Protein AF-A0A0G0KUP3-F1 (afdb_monomer)

Solvent-accessible surface area (backbone atoms only — not comparable to full-atom values): 18379 Å² total; per-residue (Å²): 107,78,68,56,55,50,53,49,51,50,53,52,50,47,59,62,52,53,75,74,42,95,58,53,49,74,50,80,46,76,56,99,85,42,43,28,46,37,38,43,31,63,40,62,42,101,84,73,47,81,69,48,74,47,77,47,80,44,77,36,56,70,56,53,54,49,50,52,52,50,52,53,50,51,51,52,52,51,52,50,50,51,50,52,51,50,51,52,52,53,50,50,55,52,51,52,53,50,52,56,51,48,52,55,48,52,53,50,51,49,54,48,52,53,45,55,53,50,51,52,53,67,51,46,52,37,52,52,50,36,52,52,36,49,52,56,40,59,67,49,71,80,52,75,95,47,71,69,57,55,54,50,44,54,49,34,53,51,51,32,53,54,28,50,53,54,51,50,52,52,53,50,52,55,52,50,51,54,26,51,76,68,72,60,60,87,78,67,67,37,85,32,66,56,63,66,56,53,50,52,50,51,57,64,48,41,59,61,25,53,76,57,65,32,49,71,44,82,57,66,58,96,69,77,38,23,40,32,31,67,66,63,49,48,53,35,50,52,48,52,53,51,46,37,54,68,54,27,79,57,55,44,35,37,38,34,54,51,75,56,93,67,33,38,36,42,35,43,35,24,42,16,56,38,38,47,75,76,54,58,76,43,50,60,34,76,60,39,65,78,88,42,86,87,43,66,82,57,87,78,75,29,38,63,58,24,53,34,30,54,54,30,40,75,55,72,29,38,58,51,76,51,54,40,59,73,55,12,35,37,39,37,42,35,39,35,49,48,129

Secondary structure (DSSP, 8-state):
-HHHHHHHHHHHHHHHHTTTSTT-EEEEEEETTEEEEEEEEEEE-TTSSEEEEEEEEEE-HHHHHHHHHHHHHHHHHHHHHHHHHHHHHHHHHHHHHHHHHHHHHHHHHHHHHHHHHHHHHHHHHHHHHHHHHHHHHHHHHTS---HHHHHHHHHHHHHHHHHHHHHHHHHHHHHHHHHHHTT------EEE-HHHHHHHHHHHHHHHHHHTT-EEEEEPPP---EEE-HHHHHHHHHHHHHHHHHH-SSSEEEEEEEEETTEEEEEEEE-SS---HHHHHHTTSTT-----TTTTTS---S-HHHHHHHHHHHTT-EEEEEEETTTEEEEEEEEEBP-

Structure (mmCIF, N/CA/C/O backbone):
data_AF-A0A0G0KUP3-F1
#
_entry.id   AF-A0A0G0KUP3-F1
#
loop_
_atom_site.group_PDB
_atom_site.id
_atom_site.type_symbol
_atom_site.label_atom_id
_atom_site.label_alt_id
_atom_site.label_comp_id
_atom_site.label_asym_id
_atom_site.label_entity_id
_atom_site.label_seq_id
_atom_site.pdbx_PDB_ins_code
_atom_site.Cartn_x
_atom_site.Cartn_y
_atom_site.Cartn_z
_atom_site.occupancy
_atom_site.B_iso_or_equiv
_atom_site.auth_seq_id
_atom_site.auth_comp_id
_atom_site.auth_asym_id
_atom_site.auth_atom_id
_atom_site.pdbx_PDB_model_num
ATOM 1 N N . ASP A 1 1 ? 36.454 -24.441 -82.937 1.00 44.72 1 ASP A N 1
ATOM 2 C CA . ASP A 1 1 ? 35.257 -24.387 -83.801 1.00 44.72 1 ASP A CA 1
ATOM 3 C C . ASP A 1 1 ? 34.248 -23.309 -83.421 1.00 44.72 1 ASP A C 1
ATOM 5 O O . ASP A 1 1 ? 34.228 -22.305 -84.111 1.00 44.72 1 ASP A O 1
ATOM 9 N N . ILE A 1 2 ? 33.471 -23.395 -82.331 1.00 40.31 2 ILE A N 1
ATOM 10 C CA . ILE A 1 2 ? 32.369 -22.425 -82.072 1.00 40.31 2 ILE A CA 1
ATOM 11 C C . ILE A 1 2 ? 32.849 -20.970 -81.836 1.00 40.31 2 ILE A C 1
ATOM 13 O O . ILE A 1 2 ? 32.165 -20.017 -82.215 1.00 40.31 2 ILE A O 1
ATOM 17 N N . GLU A 1 3 ? 34.021 -20.771 -81.228 1.00 42.34 3 GLU A N 1
ATOM 18 C CA . GLU A 1 3 ? 34.607 -19.434 -81.007 1.00 42.34 3 GLU A CA 1
ATOM 19 C C . GLU A 1 3 ? 35.188 -18.801 -82.276 1.00 42.34 3 GLU A C 1
ATOM 21 O O . GLU A 1 3 ? 35.128 -17.583 -82.446 1.00 42.34 3 GLU A O 1
ATOM 26 N N . GLU A 1 4 ? 35.707 -19.625 -83.182 1.00 41.62 4 GLU A N 1
ATOM 27 C CA . GLU A 1 4 ? 36.344 -19.191 -84.426 1.00 41.62 4 GLU A CA 1
ATOM 28 C C . GLU A 1 4 ? 35.279 -18.731 -85.425 1.00 41.62 4 GLU A C 1
ATOM 30 O O . GLU A 1 4 ? 35.351 -17.623 -85.956 1.00 41.62 4 GLU A O 1
ATOM 35 N N . THR A 1 5 ? 34.181 -19.489 -85.517 1.00 42.53 5 THR A N 1
ATOM 36 C CA . THR A 1 5 ? 33.005 -19.114 -86.309 1.00 42.53 5 THR A CA 1
ATOM 37 C C . THR A 1 5 ? 32.317 -17.861 -85.757 1.00 42.53 5 THR A C 1
ATOM 39 O O . THR A 1 5 ? 31.818 -17.046 -86.527 1.00 42.53 5 THR A O 1
ATOM 42 N N . LYS A 1 6 ? 32.310 -17.637 -84.430 1.00 47.94 6 LYS A N 1
ATOM 43 C CA . LYS A 1 6 ? 31.785 -16.389 -83.834 1.00 47.94 6 LYS A CA 1
ATOM 44 C C . LYS A 1 6 ? 32.675 -15.179 -84.125 1.00 47.94 6 LYS A C 1
ATOM 46 O O . LYS A 1 6 ? 32.138 -14.102 -84.377 1.00 47.94 6 LYS A O 1
ATOM 51 N N . LYS A 1 7 ? 34.004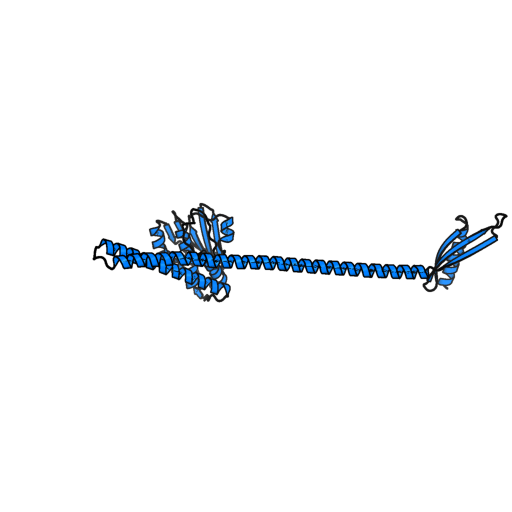 -15.336 -84.104 1.00 48.41 7 LYS A N 1
ATOM 52 C CA . LYS A 1 7 ? 34.952 -14.269 -84.470 1.00 48.41 7 LYS A CA 1
ATOM 53 C C . LYS A 1 7 ? 34.819 -13.897 -85.952 1.00 48.41 7 LYS A C 1
ATOM 55 O O . LYS A 1 7 ? 34.774 -12.706 -86.260 1.00 48.41 7 LYS A O 1
ATOM 60 N N . GLU A 1 8 ? 34.651 -14.877 -86.840 1.00 49.69 8 GLU A N 1
ATOM 61 C CA . GLU A 1 8 ? 34.377 -14.634 -88.263 1.00 49.69 8 GLU A CA 1
ATOM 62 C C . GLU A 1 8 ? 33.019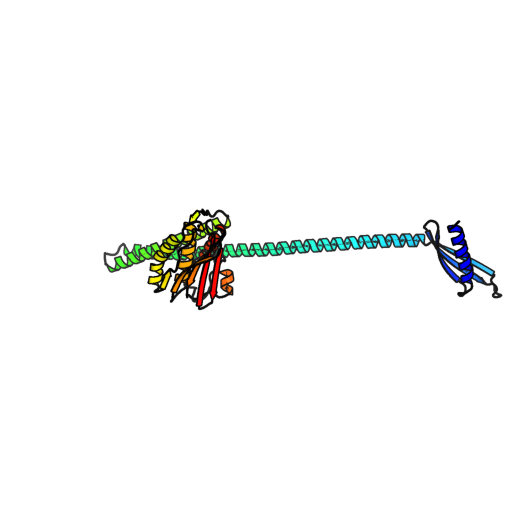 -13.967 -88.495 1.00 49.69 8 GLU A C 1
ATOM 64 O O . GLU A 1 8 ? 32.955 -12.971 -89.210 1.00 49.69 8 GLU A O 1
ATOM 69 N N . LEU A 1 9 ? 31.949 -14.417 -87.829 1.00 49.53 9 LEU A N 1
ATOM 70 C CA . LEU A 1 9 ? 30.611 -13.839 -88.006 1.00 49.53 9 LEU A CA 1
ATOM 71 C C . LEU A 1 9 ? 30.512 -12.401 -87.470 1.00 49.53 9 LEU A C 1
ATOM 73 O O . LEU A 1 9 ? 29.787 -11.573 -88.023 1.00 49.53 9 LEU A O 1
ATOM 77 N N . VAL A 1 10 ? 31.238 -12.083 -86.393 1.00 52.00 10 VAL A N 1
ATOM 78 C CA . VAL A 1 10 ? 31.350 -10.711 -85.876 1.00 52.00 10 VAL A CA 1
ATOM 79 C C . VAL A 1 10 ? 32.178 -9.853 -86.828 1.00 52.00 10 VAL A C 1
ATOM 81 O O . VAL A 1 10 ? 31.772 -8.730 -87.101 1.00 52.00 10 VAL A O 1
ATOM 84 N N . ALA A 1 11 ? 33.272 -10.368 -87.398 1.00 51.50 11 ALA A N 1
ATOM 85 C CA . ALA A 1 11 ? 34.074 -9.651 -88.392 1.00 51.50 11 ALA A CA 1
ATOM 86 C C . ALA A 1 11 ? 33.323 -9.428 -89.722 1.00 51.50 11 ALA A C 1
ATOM 88 O O . ALA A 1 11 ? 33.465 -8.379 -90.355 1.00 51.50 11 ALA A O 1
ATOM 89 N N . GLU A 1 12 ? 32.491 -10.382 -90.134 1.00 51.62 12 GLU A N 1
ATOM 90 C CA . GLU A 1 12 ? 31.695 -10.320 -91.359 1.00 51.62 12 GLU A CA 1
ATOM 91 C C . GLU A 1 12 ? 30.476 -9.394 -91.202 1.00 51.62 12 GLU A C 1
ATOM 93 O O . GLU A 1 12 ? 30.218 -8.553 -92.068 1.00 51.62 12 GLU A O 1
ATOM 98 N N . ASN A 1 13 ? 29.785 -9.442 -90.056 1.00 48.19 13 ASN A N 1
ATOM 99 C CA . ASN A 1 13 ? 28.721 -8.485 -89.735 1.00 48.19 13 ASN A CA 1
ATOM 100 C C . ASN A 1 13 ? 29.264 -7.077 -89.467 1.00 48.19 13 ASN A C 1
ATOM 102 O O . ASN A 1 13 ? 28.634 -6.099 -89.866 1.00 48.19 13 ASN A O 1
ATOM 106 N N . ALA A 1 14 ? 30.457 -6.959 -88.882 1.00 48.22 14 ALA A N 1
ATOM 107 C CA . ALA A 1 14 ? 31.177 -5.698 -88.749 1.00 48.22 14 ALA A CA 1
ATOM 108 C C . ALA A 1 14 ? 31.528 -5.107 -90.124 1.00 48.22 14 ALA A C 1
ATOM 110 O O . ALA A 1 14 ? 31.277 -3.929 -90.351 1.00 48.22 14 ALA A O 1
ATOM 111 N N . LYS A 1 15 ? 31.999 -5.921 -91.084 1.00 48.59 15 LYS A N 1
ATOM 112 C CA . LYS A 1 15 ? 32.189 -5.500 -92.487 1.00 48.59 15 LYS A CA 1
ATOM 113 C C . LYS A 1 15 ? 30.891 -5.034 -93.150 1.00 48.59 15 LYS A C 1
ATOM 115 O O . LYS A 1 15 ? 30.921 -4.062 -93.898 1.00 48.59 15 LYS A O 1
ATOM 120 N N . LYS A 1 16 ? 29.763 -5.702 -92.885 1.00 47.16 16 LYS A N 1
ATOM 121 C CA . LYS A 1 16 ? 28.445 -5.334 -93.435 1.00 47.16 16 LYS A CA 1
ATOM 122 C C . LYS A 1 16 ? 27.875 -4.044 -92.831 1.00 47.16 16 LYS A C 1
ATOM 124 O O . LYS A 1 16 ? 27.291 -3.258 -93.568 1.00 47.16 16 LYS A O 1
ATOM 129 N N . PHE A 1 17 ? 28.064 -3.803 -91.532 1.00 46.06 17 PHE A N 1
ATOM 130 C CA . PHE A 1 17 ? 27.578 -2.592 -90.851 1.00 46.06 17 PHE A CA 1
ATOM 131 C C . PHE A 1 17 ? 28.504 -1.376 -91.003 1.00 46.06 17 PHE A C 1
ATOM 133 O O . PHE A 1 17 ? 28.020 -0.245 -91.001 1.00 46.06 17 PHE A O 1
ATOM 140 N N . ALA A 1 18 ? 29.806 -1.583 -91.233 1.00 46.12 18 ALA A N 1
ATOM 141 C CA . ALA A 1 18 ? 30.766 -0.522 -91.567 1.00 46.12 18 ALA A CA 1
ATOM 142 C C . ALA A 1 18 ? 30.386 0.289 -92.817 1.00 46.12 18 ALA A C 1
ATOM 144 O O . ALA A 1 18 ? 30.898 1.384 -93.028 1.00 46.12 18 ALA A O 1
ATOM 145 N N . LEU A 1 19 ? 29.529 -0.280 -93.667 1.00 50.16 19 LEU A N 1
ATOM 146 C CA . LEU A 1 19 ? 29.122 0.274 -94.954 1.00 50.16 19 LEU A CA 1
ATOM 147 C C . LEU A 1 19 ? 27.818 1.089 -94.890 1.00 50.16 19 LEU A C 1
ATOM 149 O O . LEU A 1 19 ? 27.364 1.539 -95.939 1.00 50.16 19 LEU A O 1
ATOM 153 N N . SER A 1 20 ? 27.208 1.290 -93.709 1.00 55.31 20 SER A N 1
ATOM 154 C CA . SER A 1 20 ? 25.933 2.028 -93.601 1.00 55.31 20 SER A CA 1
ATOM 155 C C . SER A 1 20 ? 25.864 3.133 -92.536 1.00 55.31 20 SER A C 1
ATOM 157 O O . SER A 1 20 ? 24.812 3.761 -92.420 1.00 55.31 20 SER A O 1
ATOM 159 N N . VAL A 1 21 ? 26.924 3.393 -91.763 1.00 53.16 21 VAL A N 1
ATOM 160 C CA . VAL A 1 21 ? 26.982 4.549 -90.847 1.00 53.16 21 VAL A CA 1
ATOM 161 C C . VAL A 1 21 ? 28.271 5.307 -91.135 1.00 53.16 21 VAL A C 1
ATOM 163 O O . VAL A 1 21 ? 29.341 4.709 -91.072 1.00 53.16 21 VAL A O 1
ATOM 166 N N . ASP A 1 22 ? 28.150 6.580 -91.515 1.00 57.12 22 ASP A N 1
ATOM 167 C CA . ASP A 1 22 ? 29.213 7.413 -92.090 1.00 57.12 22 ASP A CA 1
ATOM 168 C C . ASP A 1 22 ? 30.580 7.271 -91.378 1.00 57.12 22 ASP A C 1
ATOM 170 O O . ASP A 1 22 ? 30.865 7.869 -90.342 1.00 57.12 22 ASP A O 1
ATOM 174 N N . ASP A 1 23 ? 31.433 6.450 -91.997 1.00 67.56 23 ASP A N 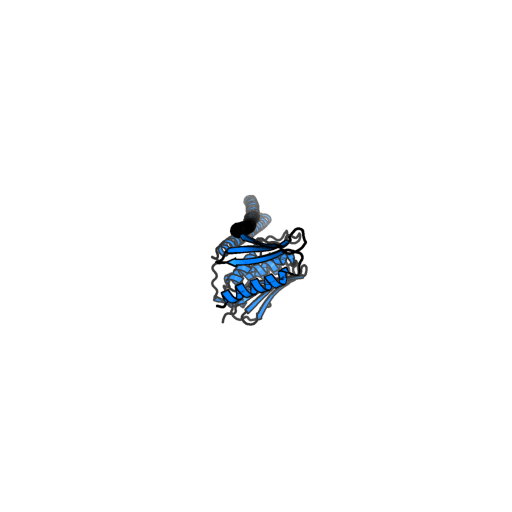1
ATOM 175 C CA . ASP A 1 23 ? 32.889 6.331 -91.879 1.00 67.56 23 ASP A CA 1
ATOM 176 C C . ASP A 1 23 ? 33.543 5.958 -90.528 1.00 67.56 23 ASP A C 1
ATOM 178 O O . ASP A 1 23 ? 34.769 6.037 -90.429 1.00 67.56 23 ASP A O 1
ATOM 182 N N . ALA A 1 24 ? 32.828 5.452 -89.517 1.00 71.12 24 ALA A N 1
ATOM 183 C CA . ALA A 1 24 ? 33.441 4.681 -88.417 1.00 71.12 24 ALA A CA 1
ATOM 184 C C . ALA A 1 24 ? 32.415 3.874 -87.607 1.00 71.12 24 ALA A C 1
ATOM 186 O O . ALA A 1 24 ? 31.293 4.323 -87.390 1.00 71.12 24 ALA A O 1
ATOM 187 N N . PHE A 1 25 ? 32.827 2.728 -87.058 1.00 77.12 25 PHE A N 1
ATOM 188 C CA . PHE A 1 25 ? 32.069 2.047 -86.004 1.00 77.12 25 PHE A CA 1
ATOM 189 C C . PHE A 1 25 ? 33.001 1.531 -84.906 1.00 77.12 25 PHE A C 1
ATOM 191 O O . PHE A 1 25 ? 34.173 1.228 -85.140 1.00 77.12 25 PHE A O 1
ATOM 198 N N . ALA A 1 26 ? 32.471 1.450 -83.688 1.00 81.31 26 ALA A N 1
ATOM 199 C CA . ALA A 1 26 ? 33.189 0.961 -82.524 1.00 81.31 26 ALA A CA 1
ATOM 200 C C . ALA A 1 26 ? 32.418 -0.193 -81.884 1.00 81.31 26 ALA A C 1
ATOM 202 O O . ALA A 1 26 ? 31.194 -0.131 -81.763 1.00 81.31 26 ALA A O 1
ATOM 203 N N . TYR A 1 27 ? 33.125 -1.237 -81.458 1.00 80.44 27 TYR A N 1
ATOM 204 C CA . TYR A 1 27 ? 32.537 -2.354 -80.726 1.00 80.44 27 TYR A CA 1
ATOM 205 C C . TYR A 1 27 ? 33.467 -2.835 -79.616 1.00 80.44 27 TYR A C 1
ATOM 207 O O . TYR A 1 27 ? 34.695 -2.741 -79.702 1.00 80.44 27 TYR A O 1
ATOM 215 N N . LEU A 1 28 ? 32.861 -3.372 -78.565 1.00 83.25 28 LEU A N 1
ATOM 216 C CA . LEU A 1 28 ? 33.581 -3.941 -77.440 1.00 83.25 28 LEU A CA 1
A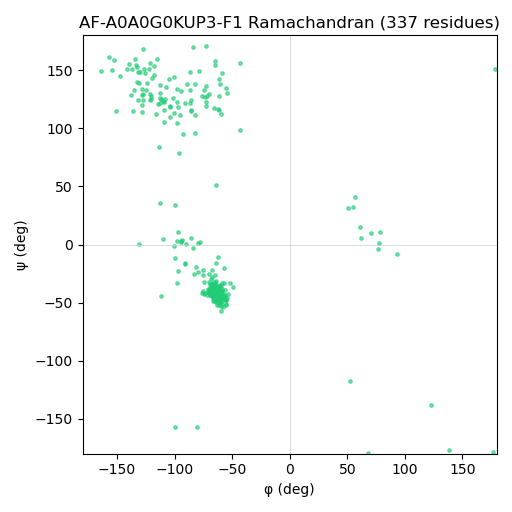TOM 217 C C . LEU A 1 28 ? 33.905 -5.410 -77.729 1.00 83.25 28 LEU A C 1
ATOM 219 O O . LEU A 1 28 ? 33.025 -6.171 -78.130 1.00 83.25 28 LEU A O 1
ATOM 223 N N . SER A 1 29 ? 35.147 -5.825 -77.495 1.00 82.88 29 SER A N 1
ATOM 224 C CA . SER A 1 29 ? 35.528 -7.241 -77.501 1.00 82.88 29 SER A CA 1
ATOM 225 C C . SER A 1 29 ? 36.135 -7.642 -76.167 1.00 82.88 29 SER A C 1
ATOM 227 O O . SER A 1 29 ? 36.789 -6.828 -75.517 1.00 82.88 29 SER A O 1
ATOM 229 N N . ASN A 1 30 ? 35.984 -8.910 -75.807 1.00 82.75 30 ASN A N 1
ATOM 230 C CA . ASN A 1 30 ? 36.708 -9.534 -74.708 1.00 82.75 30 ASN A CA 1
ATOM 231 C C . ASN A 1 30 ? 37.666 -10.577 -75.292 1.00 82.75 30 ASN A C 1
ATOM 233 O O . ASN A 1 30 ? 37.249 -11.377 -76.130 1.00 82.75 30 ASN A O 1
ATOM 237 N N . ASP A 1 31 ? 38.928 -10.526 -74.888 1.00 79.19 31 ASP A N 1
ATOM 238 C CA . ASP A 1 31 ? 39.987 -11.428 -75.338 1.00 79.19 31 ASP A CA 1
ATOM 239 C C . ASP A 1 31 ? 40.799 -11.838 -74.104 1.00 79.19 31 ASP A C 1
ATOM 241 O O . ASP A 1 31 ? 41.365 -10.978 -73.428 1.00 79.19 31 ASP A O 1
ATOM 245 N N . GLU A 1 32 ? 40.762 -13.127 -73.754 1.00 78.31 32 GLU A N 1
ATOM 246 C CA . GLU A 1 32 ? 41.417 -13.697 -72.558 1.00 78.31 32 GLU A CA 1
ATOM 247 C C . GLU A 1 32 ? 41.103 -12.960 -71.234 1.00 78.31 32 GLU A C 1
ATOM 249 O O . GLU A 1 32 ? 41.921 -12.909 -70.319 1.00 78.31 32 GLU A O 1
ATOM 254 N N . GLY A 1 33 ? 39.902 -12.381 -71.114 1.00 74.94 33 GLY A N 1
ATOM 255 C CA . GLY A 1 33 ? 39.452 -11.653 -69.921 1.00 74.94 33 GLY A CA 1
ATOM 256 C C . GLY A 1 33 ? 39.705 -10.143 -69.959 1.00 74.94 33 GLY A C 1
ATOM 257 O O . GLY A 1 33 ? 39.168 -9.427 -69.116 1.00 74.94 33 GLY A O 1
ATOM 258 N N . ASN A 1 34 ? 40.444 -9.638 -70.951 1.00 80.06 34 ASN A N 1
ATOM 259 C CA . ASN A 1 34 ? 40.687 -8.210 -71.135 1.00 80.06 34 ASN A CA 1
ATOM 260 C C . ASN A 1 34 ? 39.684 -7.596 -72.114 1.00 80.06 34 ASN A C 1
ATOM 262 O O . ASN A 1 34 ? 39.456 -8.103 -73.218 1.00 80.06 34 ASN A O 1
ATOM 266 N N . ARG A 1 35 ? 39.099 -6.460 -71.726 1.00 84.75 35 ARG A N 1
ATOM 267 C CA . ARG A 1 35 ? 38.156 -5.724 -72.571 1.00 84.75 35 ARG A CA 1
ATOM 268 C C . ARG A 1 35 ? 38.892 -4.724 -73.451 1.00 84.75 35 ARG A C 1
ATOM 270 O O . ARG A 1 35 ? 39.787 -4.012 -72.999 1.00 84.75 35 ARG A O 1
ATOM 277 N N . TYR A 1 36 ? 38.469 -4.638 -74.706 1.00 86.00 36 TYR A N 1
ATOM 278 C CA . TYR A 1 36 ? 39.022 -3.705 -75.679 1.00 86.00 36 TYR A CA 1
ATOM 279 C C . TYR A 1 36 ? 37.913 -2.971 -76.421 1.00 86.00 36 TYR A C 1
ATOM 281 O O . TYR A 1 36 ? 36.927 -3.585 -76.835 1.00 86.00 36 TYR A O 1
ATOM 289 N N . TRP A 1 37 ? 38.114 -1.676 -76.651 1.00 86.62 37 TRP A N 1
ATOM 290 C CA . TRP A 1 37 ? 37.381 -0.930 -77.666 1.00 86.62 37 TRP A CA 1
ATOM 291 C C . TRP A 1 37 ? 38.082 -1.094 -79.005 1.00 86.62 37 TRP A C 1
ATOM 293 O O . TRP A 1 37 ? 39.206 -0.628 -79.189 1.00 86.62 37 TRP A O 1
ATOM 303 N N . ASN A 1 38 ? 37.405 -1.742 -79.944 1.00 84.06 38 ASN A N 1
ATOM 304 C CA . ASN A 1 38 ? 37.868 -1.824 -81.318 1.00 84.06 38 ASN A CA 1
ATOM 305 C C . ASN A 1 38 ? 37.147 -0.750 -82.112 1.00 84.06 38 ASN A C 1
ATOM 307 O O . ASN A 1 38 ? 35.919 -0.762 -82.198 1.00 84.06 38 ASN A O 1
ATOM 311 N N . VAL A 1 39 ? 37.911 0.177 -82.672 1.00 85.44 39 VAL A N 1
ATOM 312 C CA . VAL A 1 39 ? 37.403 1.224 -83.551 1.00 85.44 39 VAL A CA 1
ATOM 313 C C . VAL A 1 39 ? 37.888 0.917 -84.951 1.00 85.44 39 VAL A C 1
ATOM 315 O O . VAL A 1 39 ? 39.091 0.799 -85.196 1.00 85.44 39 VAL A O 1
ATOM 318 N N . VAL A 1 40 ? 36.937 0.784 -85.864 1.00 83.06 40 VAL A N 1
ATOM 319 C CA . VAL A 1 40 ? 37.200 0.512 -87.268 1.00 83.06 40 VAL A CA 1
ATOM 320 C C . VAL A 1 40 ? 36.756 1.725 -88.066 1.00 83.06 40 VAL A C 1
ATOM 322 O O . VAL A 1 40 ? 35.592 2.123 -88.010 1.00 83.06 40 VAL A O 1
ATOM 325 N N . LYS A 1 41 ? 37.690 2.328 -88.799 1.00 83.31 41 LYS A N 1
ATOM 326 C CA . LYS A 1 41 ? 37.445 3.521 -89.612 1.00 83.31 41 LYS A CA 1
ATOM 327 C C . LYS A 1 41 ? 37.918 3.293 -91.039 1.00 83.31 41 LYS A C 1
ATOM 329 O O . LYS A 1 41 ? 39.056 2.881 -91.257 1.00 83.31 41 LYS A O 1
ATOM 334 N N . ALA A 1 42 ? 37.057 3.569 -92.013 1.00 77.81 42 ALA A N 1
ATOM 335 C CA . ALA A 1 42 ? 37.448 3.555 -93.416 1.00 77.81 42 ALA A CA 1
ATOM 336 C C . ALA A 1 42 ? 38.293 4.803 -93.725 1.00 77.81 42 ALA A C 1
ATOM 338 O O . ALA A 1 42 ? 37.942 5.917 -93.336 1.00 77.81 42 ALA A O 1
ATOM 339 N N . ILE A 1 43 ? 39.420 4.621 -94.410 1.00 77.44 43 ILE A N 1
ATOM 340 C CA . ILE A 1 43 ? 40.249 5.717 -94.922 1.00 77.44 43 ILE A CA 1
ATOM 341 C C . ILE A 1 43 ? 39.940 5.864 -96.411 1.00 77.44 43 ILE A C 1
ATOM 343 O O . ILE A 1 43 ? 40.053 4.893 -97.162 1.00 77.44 43 ILE A O 1
ATOM 347 N N . ARG A 1 44 ? 39.574 7.073 -96.848 1.00 74.19 44 ARG A N 1
ATOM 348 C CA . ARG A 1 44 ? 39.319 7.403 -98.258 1.00 74.19 44 ARG A CA 1
ATOM 349 C C . ARG A 1 44 ? 40.478 8.214 -98.841 1.00 74.19 44 ARG A C 1
ATOM 351 O O . ARG A 1 44 ? 41.062 9.043 -98.145 1.00 74.19 44 ARG A O 1
ATOM 358 N N . GLY A 1 45 ? 40.819 7.955 -100.101 1.00 71.88 45 GLY A N 1
ATOM 359 C CA . GLY A 1 45 ? 41.778 8.749 -100.867 1.00 71.88 45 GLY A CA 1
ATOM 360 C C . GLY A 1 45 ? 41.200 10.108 -101.269 1.00 71.88 45 GLY A C 1
ATOM 361 O O . GLY A 1 45 ? 40.002 10.358 -101.132 1.00 71.88 45 GLY A O 1
ATOM 362 N N . SER A 1 46 ? 42.042 10.996 -101.803 1.00 69.19 46 SER A N 1
ATOM 363 C CA . SER A 1 46 ? 41.638 12.326 -102.292 1.00 69.19 46 SER A CA 1
ATOM 364 C C . SER A 1 46 ? 40.637 12.293 -103.461 1.00 69.19 46 SER A C 1
ATOM 366 O O . SER A 1 46 ? 40.061 13.323 -103.797 1.00 69.19 46 SER A O 1
ATOM 368 N N . ASP A 1 47 ? 40.404 11.119 -104.053 1.00 71.50 47 ASP A N 1
ATOM 369 C CA . ASP A 1 47 ? 39.431 10.834 -105.112 1.00 71.50 47 ASP A CA 1
ATOM 370 C C . ASP A 1 47 ? 38.074 10.316 -104.587 1.00 71.50 47 ASP A C 1
ATOM 372 O O . ASP A 1 47 ? 37.187 9.982 -105.374 1.00 71.50 47 ASP A O 1
ATOM 376 N N . GLY A 1 48 ? 37.905 10.221 -103.263 1.00 65.25 48 GLY A N 1
ATOM 377 C CA . GLY A 1 48 ? 36.694 9.713 -102.616 1.00 65.25 48 GLY A CA 1
ATOM 378 C C . GLY A 1 48 ? 36.555 8.186 -102.623 1.00 65.25 48 GLY A C 1
ATOM 379 O O . GLY A 1 48 ? 35.566 7.678 -102.089 1.00 65.25 48 GLY A O 1
ATOM 380 N N . LYS A 1 49 ? 37.526 7.442 -103.178 1.00 67.94 49 LYS A N 1
ATOM 381 C CA . LYS A 1 49 ? 37.534 5.971 -103.165 1.00 67.94 49 LYS A CA 1
ATOM 382 C C . LYS A 1 49 ? 38.190 5.435 -101.891 1.00 67.94 49 LYS A C 1
ATOM 384 O O . LYS A 1 49 ? 39.100 6.043 -101.331 1.00 67.94 49 LYS A O 1
ATOM 389 N N . ASN A 1 50 ? 37.727 4.278 -101.422 1.00 64.88 50 ASN A N 1
ATOM 390 C CA . ASN A 1 50 ? 38.250 3.642 -100.210 1.00 64.88 50 ASN A CA 1
ATOM 391 C C . ASN A 1 50 ? 39.709 3.202 -100.419 1.00 64.88 50 ASN A C 1
ATOM 393 O O . ASN A 1 50 ? 39.984 2.349 -101.259 1.00 64.88 50 ASN A O 1
ATOM 397 N N . ALA A 1 51 ? 40.626 3.776 -99.640 1.00 72.81 51 ALA A N 1
ATOM 398 C CA . ALA A 1 51 ? 42.065 3.524 -99.700 1.00 72.81 51 ALA A CA 1
ATOM 399 C C . ALA A 1 51 ? 42.535 2.484 -98.664 1.00 72.81 51 ALA A C 1
ATOM 401 O O . ALA A 1 51 ? 43.568 1.848 -98.859 1.00 72.81 51 ALA A O 1
ATOM 402 N N . GLY A 1 52 ? 41.787 2.277 -97.574 1.00 77.00 52 GLY A N 1
ATOM 403 C CA . GLY A 1 52 ? 42.119 1.274 -96.560 1.00 77.00 52 GLY A CA 1
ATOM 404 C C . GLY A 1 52 ? 41.171 1.262 -95.361 1.00 77.00 52 GLY A C 1
ATOM 405 O O . GLY A 1 52 ? 40.214 2.034 -95.300 1.00 77.00 52 GLY A O 1
ATOM 406 N N . ILE A 1 53 ? 41.448 0.381 -94.397 1.00 79.94 53 ILE A N 1
ATOM 407 C CA . ILE A 1 53 ? 40.735 0.295 -93.116 1.00 79.94 53 ILE A CA 1
ATOM 408 C C . ILE A 1 53 ? 41.749 0.507 -91.993 1.00 79.94 53 ILE A C 1
ATOM 410 O O . ILE A 1 53 ? 42.744 -0.210 -91.910 1.00 79.94 53 ILE A O 1
ATOM 414 N N . LEU A 1 54 ? 41.482 1.474 -91.120 1.00 81.19 54 LEU A N 1
ATOM 415 C CA . LEU A 1 54 ? 42.209 1.668 -89.874 1.00 81.19 54 LEU A CA 1
ATOM 416 C C . LEU A 1 54 ? 41.514 0.886 -88.761 1.00 81.19 54 LEU A C 1
ATOM 418 O O . LEU A 1 54 ? 40.342 1.127 -88.468 1.00 81.19 54 LEU A O 1
ATOM 422 N N . LEU A 1 55 ? 42.256 -0.023 -88.137 1.00 81.56 55 LEU A N 1
ATOM 423 C CA . LEU A 1 55 ? 41.833 -0.778 -86.963 1.00 81.56 55 LEU A CA 1
ATOM 424 C C . LEU A 1 55 ? 42.623 -0.284 -85.755 1.00 81.56 55 LEU A C 1
ATOM 426 O O . LEU A 1 55 ? 43.842 -0.433 -85.705 1.00 81.56 55 LEU A O 1
ATOM 430 N N . MET A 1 56 ? 41.929 0.294 -84.781 1.00 84.19 56 MET A N 1
ATOM 431 C CA . MET A 1 56 ? 42.511 0.674 -83.495 1.00 84.19 56 MET A CA 1
ATOM 432 C C . MET A 1 56 ? 41.916 -0.208 -82.401 1.00 84.19 56 MET A C 1
ATOM 434 O O . MET A 1 56 ? 40.697 -0.260 -82.253 1.00 84.19 56 MET A O 1
ATOM 438 N N . LYS A 1 57 ? 42.771 -0.883 -81.627 1.00 84.56 57 LYS A N 1
ATOM 439 C CA . LYS A 1 57 ? 42.387 -1.685 -80.456 1.00 84.56 57 LYS A CA 1
ATOM 440 C C . LYS A 1 57 ? 42.871 -0.960 -79.202 1.00 84.56 57 LYS A C 1
ATOM 442 O O . LYS A 1 57 ? 44.066 -0.923 -78.928 1.00 84.56 57 LYS A O 1
ATOM 447 N N . LEU A 1 58 ? 41.948 -0.348 -78.468 1.00 87.12 58 LEU A N 1
ATOM 448 C CA . LEU A 1 58 ? 42.222 0.367 -77.220 1.00 87.12 58 LEU A CA 1
ATOM 449 C C . LEU A 1 58 ? 41.920 -0.549 -76.034 1.00 87.12 58 LEU A C 1
ATOM 451 O O . LEU A 1 58 ? 40.801 -1.043 -75.910 1.00 87.12 58 LEU A O 1
ATOM 455 N N . SER A 1 59 ? 42.907 -0.784 -75.170 1.00 87.56 59 SER A N 1
ATOM 456 C CA . SER A 1 59 ? 42.724 -1.577 -73.949 1.00 87.56 59 SER A CA 1
ATOM 457 C C . SER A 1 59 ? 41.922 -0.802 -72.907 1.00 87.56 59 SER A C 1
ATOM 459 O O . SER A 1 59 ? 42.186 0.375 -72.671 1.00 87.56 59 SER A O 1
ATOM 461 N N . LEU A 1 60 ? 40.968 -1.474 -72.262 1.00 88.12 60 LEU A N 1
ATOM 462 C CA . LEU A 1 60 ? 40.247 -0.952 -71.101 1.00 88.12 60 LEU A CA 1
ATOM 463 C C . LEU A 1 60 ? 40.816 -1.460 -69.774 1.00 88.12 60 LEU A C 1
ATOM 465 O O . LEU A 1 60 ? 40.276 -1.102 -68.736 1.00 88.12 60 LEU A O 1
ATOM 469 N N . ALA A 1 61 ? 41.898 -2.243 -69.776 1.00 86.12 61 ALA A N 1
ATOM 470 C CA . ALA A 1 61 ? 42.433 -2.864 -68.562 1.00 86.12 61 ALA A CA 1
ATOM 471 C C . ALA A 1 61 ? 42.705 -1.852 -67.429 1.00 86.12 61 ALA A C 1
ATOM 473 O O . ALA A 1 61 ? 42.339 -2.097 -66.284 1.00 86.12 61 ALA A O 1
ATOM 474 N N . GLU A 1 62 ? 43.272 -0.681 -67.740 1.00 85.19 62 GLU A N 1
ATOM 475 C CA . GLU A 1 62 ? 43.504 0.372 -66.738 1.00 85.19 62 GLU A CA 1
ATOM 476 C C . GLU A 1 62 ? 42.199 0.967 -66.187 1.00 85.19 62 GLU A C 1
ATOM 478 O O . GLU A 1 62 ? 42.106 1.260 -64.995 1.00 85.19 62 GLU A O 1
ATOM 483 N N . ASN A 1 63 ? 41.176 1.115 -67.036 1.00 87.25 63 ASN A N 1
ATOM 484 C CA . ASN A 1 63 ? 39.855 1.586 -66.623 1.00 87.25 63 ASN A CA 1
ATOM 485 C C . ASN A 1 63 ? 39.155 0.536 -65.750 1.00 87.25 63 ASN A C 1
ATOM 487 O O . ASN A 1 63 ? 38.591 0.872 -64.716 1.00 87.25 63 ASN A O 1
ATOM 491 N N . ASP A 1 64 ? 39.257 -0.740 -66.115 1.00 88.06 64 ASP A N 1
ATOM 492 C CA . ASP A 1 64 ? 38.655 -1.851 -65.377 1.00 88.06 64 ASP A CA 1
ATOM 493 C C . ASP A 1 64 ? 39.256 -1.959 -63.969 1.00 88.06 64 ASP A C 1
ATOM 495 O O . ASP A 1 64 ? 38.511 -2.011 -62.989 1.00 88.06 64 ASP A O 1
ATOM 499 N N . VAL A 1 65 ? 40.586 -1.858 -63.854 1.00 88.94 65 VAL A N 1
ATOM 500 C CA . VAL A 1 65 ? 41.290 -1.804 -62.561 1.00 88.94 65 VAL A CA 1
ATOM 501 C C . VAL A 1 65 ? 40.877 -0.573 -61.745 1.00 88.94 65 VAL A C 1
ATOM 503 O O . VAL A 1 65 ? 40.673 -0.669 -60.531 1.00 88.94 65 VAL A O 1
ATOM 506 N N . LEU A 1 66 ? 40.740 0.594 -62.385 1.00 89.44 66 LEU A N 1
ATOM 507 C CA . LEU A 1 66 ? 40.304 1.816 -61.706 1.00 89.44 66 LEU A CA 1
ATOM 508 C C . LEU A 1 66 ? 38.874 1.673 -61.168 1.00 89.44 66 LEU A C 1
ATOM 510 O O . LEU A 1 66 ? 38.634 1.973 -59.999 1.00 89.44 66 LEU A O 1
ATOM 514 N N . VAL A 1 67 ? 37.948 1.176 -61.990 1.00 90.06 67 VAL A N 1
ATOM 515 C CA . VAL A 1 67 ? 36.544 0.958 -61.626 1.00 90.06 67 VAL A CA 1
ATOM 516 C C . VAL A 1 67 ? 36.430 -0.052 -60.488 1.00 90.06 67 VAL A C 1
ATOM 518 O O . VAL A 1 67 ? 35.729 0.221 -59.515 1.00 90.06 67 VAL A O 1
ATOM 521 N N . GLU A 1 68 ? 37.146 -1.176 -60.549 1.00 91.06 68 GLU A N 1
ATOM 522 C CA . GLU A 1 68 ? 37.147 -2.184 -59.482 1.00 91.06 68 GLU A CA 1
ATOM 523 C C . GLU A 1 68 ? 37.649 -1.602 -58.151 1.00 91.06 68 GLU A C 1
ATOM 525 O O . GLU A 1 68 ? 37.024 -1.784 -57.096 1.00 91.06 68 GLU A O 1
ATOM 530 N N . LYS A 1 69 ? 38.735 -0.818 -58.197 1.00 93.56 69 LYS A N 1
ATOM 531 C CA . LYS A 1 69 ? 39.266 -0.119 -57.022 1.00 93.56 69 LYS A CA 1
ATOM 532 C C . LYS A 1 69 ? 38.262 0.889 -56.460 1.00 93.56 69 LYS A C 1
ATOM 534 O O . LYS A 1 69 ? 38.060 0.924 -55.245 1.00 93.56 69 LYS A O 1
ATOM 539 N N . THR A 1 70 ? 37.611 1.680 -57.315 1.00 93.56 70 THR A N 1
ATOM 540 C CA . THR A 1 70 ? 36.582 2.645 -56.900 1.00 93.56 70 THR A CA 1
ATOM 541 C C . THR A 1 70 ? 35.379 1.945 -56.272 1.00 93.56 70 THR A C 1
ATOM 543 O O . THR A 1 70 ? 34.938 2.350 -55.199 1.00 93.56 70 THR A O 1
ATOM 546 N N . ILE A 1 71 ? 34.879 0.864 -56.877 1.00 95.00 71 ILE A N 1
ATOM 547 C CA . ILE A 1 71 ? 33.762 0.074 -56.337 1.00 95.00 71 ILE A CA 1
ATOM 548 C C . ILE A 1 71 ? 34.118 -0.473 -54.950 1.00 95.00 71 ILE A C 1
ATOM 550 O O . ILE A 1 71 ? 33.343 -0.326 -54.004 1.00 95.00 71 ILE A O 1
ATOM 554 N N . THR A 1 72 ? 35.318 -1.038 -54.799 1.00 93.38 72 THR A N 1
ATOM 555 C CA . THR A 1 72 ? 35.796 -1.572 -53.514 1.00 93.38 72 THR A CA 1
ATOM 556 C C . THR A 1 72 ? 35.876 -0.481 -52.442 1.00 93.38 72 THR A C 1
ATOM 558 O O 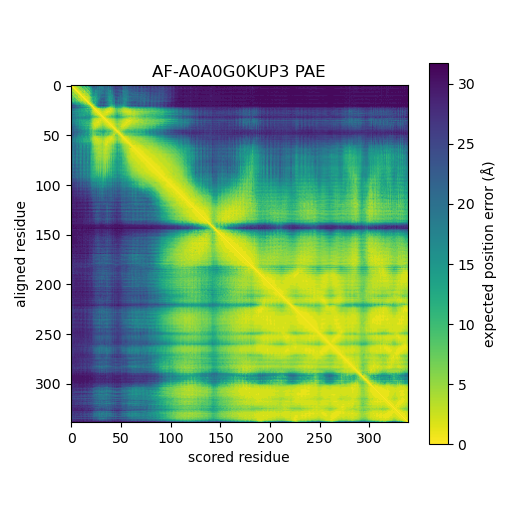. THR A 1 72 ? 35.440 -0.688 -51.309 1.00 93.38 72 THR A O 1
ATOM 561 N N . GLN A 1 73 ? 36.372 0.711 -52.792 1.00 95.38 73 GLN A N 1
ATOM 562 C CA . GLN A 1 73 ? 36.408 1.861 -51.883 1.00 95.38 73 GLN A CA 1
ATOM 563 C C . GLN A 1 73 ? 35.006 2.323 -51.466 1.00 95.38 73 GLN A C 1
ATOM 565 O O . GLN A 1 73 ? 34.785 2.592 -50.285 1.00 95.38 73 GLN A O 1
ATOM 570 N N . VAL A 1 74 ? 34.050 2.375 -52.398 1.00 96.56 74 VAL A N 1
ATOM 571 C CA . VAL A 1 74 ? 32.655 2.739 -52.100 1.00 96.56 74 VAL A CA 1
ATOM 572 C C . VAL A 1 74 ? 32.022 1.736 -51.135 1.00 96.56 74 VAL A C 1
ATOM 574 O O . VAL A 1 74 ? 31.368 2.151 -50.174 1.00 96.56 74 VAL A O 1
ATOM 577 N N . TYR A 1 75 ? 32.249 0.433 -51.324 1.00 96.56 75 TYR A N 1
ATOM 578 C CA . TYR A 1 75 ? 31.755 -0.582 -50.390 1.00 96.56 75 TYR A CA 1
ATOM 579 C C . TYR A 1 75 ? 32.380 -0.450 -49.000 1.00 96.56 75 TYR A C 1
ATOM 581 O O . TYR A 1 75 ? 31.651 -0.466 -48.009 1.00 96.56 75 TYR A O 1
ATOM 589 N N . LEU A 1 76 ? 33.700 -0.254 -48.910 1.00 95.88 76 LEU A N 1
ATOM 590 C CA . LEU A 1 76 ? 34.386 -0.047 -47.629 1.00 95.88 76 LEU A CA 1
ATOM 591 C C . LEU A 1 76 ? 33.848 1.182 -46.884 1.00 95.88 76 LEU A C 1
ATOM 593 O O . LEU A 1 76 ? 33.558 1.098 -45.690 1.00 95.88 76 LEU A O 1
ATOM 597 N N . LEU A 1 77 ? 33.655 2.301 -47.589 1.00 96.75 77 LEU A N 1
ATOM 598 C CA . LEU A 1 77 ? 33.070 3.516 -47.017 1.00 96.75 77 LEU A CA 1
ATOM 599 C C . LEU A 1 77 ? 31.623 3.296 -46.562 1.00 96.75 77 LEU A C 1
ATOM 601 O O . LEU A 1 77 ? 31.254 3.731 -45.472 1.00 96.75 77 LEU A O 1
ATOM 605 N N . SER A 1 78 ? 30.819 2.588 -47.358 1.00 96.06 78 SER A N 1
ATOM 606 C CA . SER A 1 78 ? 29.415 2.300 -47.034 1.00 96.06 78 SER A CA 1
ATOM 607 C C . SER A 1 78 ? 29.294 1.422 -45.788 1.00 96.06 78 SER A C 1
ATOM 609 O O . SER A 1 78 ? 28.511 1.727 -44.890 1.00 96.06 78 SER A O 1
ATOM 611 N N . ILE A 1 79 ? 30.112 0.370 -45.689 1.00 97.19 79 ILE A N 1
ATOM 612 C CA . ILE A 1 79 ? 30.171 -0.498 -44.506 1.00 97.19 79 ILE A CA 1
ATOM 613 C C . ILE A 1 79 ? 30.615 0.309 -43.282 1.00 97.19 79 ILE A C 1
ATOM 615 O O . ILE A 1 79 ? 29.986 0.215 -42.229 1.00 97.19 79 ILE A O 1
ATOM 619 N N . GLY A 1 80 ? 31.648 1.147 -43.423 1.00 97.31 80 GLY A N 1
ATOM 620 C CA . GLY A 1 80 ? 32.101 2.037 -42.355 1.00 97.31 80 GLY A CA 1
ATOM 621 C C . GLY A 1 80 ? 30.993 2.971 -41.860 1.00 97.31 80 GLY A C 1
ATOM 622 O O . GLY A 1 80 ? 30.767 3.070 -40.655 1.00 97.31 80 GLY A O 1
ATOM 623 N N . ALA A 1 81 ? 30.246 3.595 -42.775 1.00 97.25 81 ALA A N 1
ATOM 624 C CA . ALA A 1 81 ? 29.120 4.462 -42.435 1.00 97.25 81 ALA A CA 1
ATOM 625 C C . ALA A 1 81 ? 28.011 3.704 -41.688 1.00 97.25 81 ALA A C 1
ATOM 627 O O . ALA A 1 81 ? 27.521 4.186 -40.667 1.00 97.25 81 ALA A O 1
ATOM 628 N N . VAL A 1 82 ? 27.657 2.495 -42.139 1.00 97.94 82 VAL A N 1
ATOM 629 C CA . VAL A 1 82 ? 26.665 1.646 -41.459 1.00 97.94 82 VAL A CA 1
ATOM 630 C C . VAL A 1 82 ? 27.129 1.278 -40.049 1.00 97.94 82 VAL A C 1
ATOM 632 O O . VAL A 1 82 ? 26.343 1.380 -39.109 1.00 97.94 82 VAL A O 1
ATOM 635 N N . ILE A 1 83 ? 28.403 0.914 -39.870 1.00 97.81 83 ILE A N 1
ATOM 636 C CA . ILE A 1 83 ? 28.969 0.615 -38.546 1.00 97.81 83 ILE A CA 1
ATOM 637 C C . ILE A 1 83 ? 28.874 1.838 -37.627 1.00 97.81 83 ILE A C 1
ATOM 639 O O . ILE A 1 83 ? 28.446 1.706 -36.481 1.00 97.81 83 ILE A O 1
ATOM 643 N N . VAL A 1 84 ? 29.217 3.032 -38.120 1.00 97.88 84 VAL A N 1
ATOM 644 C CA . VAL A 1 84 ? 29.106 4.277 -37.342 1.00 97.88 84 VAL A CA 1
ATOM 645 C C . VAL A 1 84 ? 27.657 4.540 -36.933 1.00 97.88 84 VAL A C 1
ATOM 647 O O . VAL A 1 84 ? 27.399 4.820 -35.765 1.00 97.88 84 VAL A O 1
ATOM 650 N N . VAL A 1 85 ? 26.700 4.397 -37.853 1.00 97.56 85 VAL A N 1
ATOM 651 C CA . VAL A 1 85 ? 25.271 4.569 -37.547 1.00 97.56 85 VAL A CA 1
ATOM 652 C C . VAL A 1 85 ? 24.806 3.560 -36.495 1.00 97.56 85 VAL A C 1
ATOM 654 O O . VAL A 1 85 ? 24.135 3.944 -35.539 1.00 97.56 85 VAL A O 1
ATOM 657 N N . LEU A 1 86 ? 25.201 2.290 -36.609 1.00 97.44 86 LEU A N 1
ATOM 658 C CA . LEU A 1 86 ? 24.865 1.266 -35.617 1.00 97.44 86 LEU A CA 1
ATOM 659 C C . LEU A 1 86 ? 25.454 1.582 -34.237 1.00 97.44 86 LEU A C 1
ATOM 661 O O . LEU A 1 86 ? 24.757 1.439 -33.232 1.00 97.44 86 LEU A O 1
ATOM 665 N N . LEU A 1 87 ? 26.700 2.061 -34.174 1.00 97.12 87 LEU A N 1
ATOM 666 C CA . LEU A 1 87 ? 27.325 2.498 -32.923 1.00 97.12 87 LEU A CA 1
ATOM 667 C C . LEU A 1 87 ? 26.583 3.688 -32.303 1.00 97.12 87 LEU A C 1
ATOM 669 O O . LEU A 1 87 ? 26.360 3.704 -31.092 1.00 97.12 87 LEU A O 1
ATOM 673 N N . LEU A 1 88 ? 26.160 4.657 -33.120 1.00 96.94 88 LEU A N 1
ATOM 674 C CA . LEU A 1 88 ? 25.368 5.800 -32.661 1.00 96.94 88 LEU A CA 1
ATOM 675 C C . LEU A 1 88 ? 24.005 5.361 -32.114 1.00 96.94 88 LEU A C 1
ATOM 677 O O . LEU A 1 88 ? 23.621 5.801 -31.031 1.00 96.94 88 LEU A O 1
ATOM 681 N N . ILE A 1 89 ? 23.306 4.457 -32.808 1.00 97.25 89 ILE A N 1
ATOM 682 C CA . ILE A 1 89 ? 22.023 3.903 -32.351 1.00 97.25 89 ILE A CA 1
ATOM 683 C C . ILE A 1 89 ? 22.207 3.153 -31.030 1.00 97.25 89 ILE A C 1
ATOM 685 O O . ILE A 1 89 ? 21.457 3.386 -30.084 1.00 97.25 89 ILE A O 1
ATOM 689 N N . PHE A 1 90 ? 23.219 2.290 -30.927 1.00 96.69 90 PHE A N 1
ATOM 690 C CA . PHE A 1 90 ? 23.492 1.548 -29.697 1.00 96.69 90 PHE A CA 1
ATOM 691 C C . PHE A 1 90 ? 23.800 2.485 -28.524 1.00 96.69 90 PHE A C 1
ATOM 693 O O . PHE A 1 90 ? 23.276 2.305 -27.423 1.00 96.69 90 PHE A O 1
ATOM 700 N N . ASN A 1 91 ? 24.601 3.526 -28.763 1.00 95.50 91 ASN A N 1
ATOM 701 C CA . ASN A 1 91 ? 24.893 4.535 -27.753 1.00 95.50 91 ASN A CA 1
ATOM 702 C C . ASN A 1 91 ? 23.629 5.303 -27.329 1.00 95.50 91 ASN A C 1
ATOM 704 O O . ASN A 1 91 ? 23.418 5.522 -26.138 1.00 95.50 91 ASN A O 1
ATOM 708 N N . HIS A 1 92 ? 22.756 5.652 -28.278 1.00 95.69 92 HIS A N 1
ATOM 709 C CA . HIS A 1 92 ? 21.489 6.323 -27.991 1.00 95.69 92 HIS A CA 1
ATOM 710 C C . HIS A 1 92 ? 20.546 5.448 -27.152 1.00 95.69 92 HIS A C 1
ATOM 712 O O . HIS A 1 92 ? 20.020 5.910 -26.141 1.00 95.69 92 HIS A O 1
ATOM 718 N N . LEU A 1 93 ? 20.397 4.165 -27.502 1.00 95.38 93 LEU A N 1
ATOM 719 C CA . LEU A 1 93 ? 19.603 3.207 -26.722 1.00 95.38 93 LEU A CA 1
ATOM 720 C C . LEU A 1 93 ? 20.137 3.056 -25.296 1.00 95.38 93 LEU A C 1
ATOM 722 O O . LEU A 1 93 ? 19.368 3.028 -24.334 1.00 95.38 93 LEU A O 1
ATOM 726 N N . ARG A 1 94 ? 21.465 2.995 -25.146 1.00 95.69 94 ARG A N 1
ATOM 727 C CA . ARG A 1 94 ? 22.115 2.926 -23.837 1.00 95.69 94 ARG A CA 1
ATOM 728 C C . ARG A 1 94 ? 21.847 4.189 -23.012 1.00 95.69 94 ARG A C 1
ATOM 730 O O . ARG A 1 94 ? 21.537 4.077 -21.829 1.00 95.69 94 ARG A O 1
ATOM 737 N N . LEU A 1 95 ? 21.946 5.370 -23.624 1.00 94.38 95 LEU A N 1
ATOM 738 C CA . LEU A 1 95 ? 21.674 6.651 -22.965 1.00 94.38 95 LEU A CA 1
ATOM 739 C C . LEU A 1 95 ? 20.214 6.743 -22.500 1.00 94.38 95 LEU A C 1
ATOM 741 O O . LEU A 1 95 ? 19.960 7.086 -21.348 1.00 94.38 95 LEU A O 1
ATOM 745 N N . PHE A 1 96 ? 19.271 6.341 -23.353 1.00 93.69 96 PHE A N 1
ATOM 746 C CA . PHE A 1 96 ? 17.851 6.295 -23.010 1.00 93.69 96 PHE A CA 1
ATOM 747 C C . PHE A 1 96 ? 17.572 5.340 -21.838 1.00 93.69 96 PHE A C 1
ATOM 749 O O . PHE A 1 96 ? 16.863 5.687 -20.894 1.00 93.69 96 PHE A O 1
ATOM 756 N N . ALA A 1 97 ? 18.189 4.154 -21.838 1.00 93.06 97 ALA A N 1
ATOM 757 C CA . ALA A 1 97 ? 18.068 3.208 -20.730 1.00 93.06 97 ALA A CA 1
ATOM 758 C C . ALA A 1 97 ? 18.612 3.778 -19.404 1.00 93.06 97 ALA A C 1
ATOM 760 O O . ALA A 1 97 ? 18.036 3.519 -18.343 1.00 93.06 97 ALA A O 1
ATOM 761 N N . TYR A 1 98 ? 19.692 4.569 -19.447 1.00 93.62 98 TYR A N 1
ATOM 762 C CA . TYR A 1 98 ? 20.199 5.266 -18.262 1.00 93.62 98 TYR A CA 1
ATOM 763 C C . TYR A 1 98 ? 19.236 6.335 -17.759 1.00 93.62 98 TYR A C 1
ATOM 765 O O . TYR A 1 98 ? 19.019 6.405 -16.553 1.00 93.62 98 TYR A O 1
ATOM 773 N N . GLU A 1 99 ? 18.638 7.125 -18.650 1.00 92.06 99 GLU A N 1
ATOM 774 C CA . GLU A 1 99 ? 17.681 8.165 -18.264 1.00 92.06 99 GLU A CA 1
ATOM 775 C C . GLU A 1 99 ? 16.444 7.564 -17.583 1.00 92.06 99 GLU A C 1
ATOM 777 O O . GLU A 1 99 ? 16.041 8.014 -16.511 1.00 92.06 99 GLU A O 1
ATOM 782 N N . VAL A 1 100 ? 15.884 6.487 -18.147 1.00 92.44 100 VAL A N 1
ATOM 783 C CA . VAL A 1 100 ? 14.748 5.769 -17.544 1.00 92.44 100 VAL A CA 1
ATOM 784 C C . VAL A 1 100 ? 15.118 5.209 -16.169 1.00 92.44 100 VAL A C 1
ATOM 786 O O . VAL A 1 100 ? 14.342 5.319 -15.219 1.00 92.44 100 VAL A O 1
ATOM 789 N N . LYS A 1 101 ? 16.316 4.625 -16.035 1.00 92.06 101 LYS A N 1
ATOM 790 C CA . LYS A 1 101 ? 16.793 4.102 -14.750 1.00 92.06 101 LYS A CA 1
ATOM 791 C C . LYS A 1 101 ? 17.000 5.217 -13.721 1.00 92.06 101 LYS A C 1
ATOM 793 O O . LYS A 1 101 ? 16.655 5.010 -12.562 1.00 92.06 101 LYS A O 1
ATOM 798 N N . ALA A 1 102 ? 17.541 6.363 -14.133 1.00 91.56 102 ALA A N 1
ATOM 799 C CA . ALA A 1 102 ? 17.762 7.518 -13.270 1.00 91.56 102 ALA A CA 1
ATOM 800 C C . ALA A 1 102 ? 16.436 8.094 -12.758 1.00 91.56 102 ALA A C 1
ATOM 802 O O . ALA A 1 102 ? 16.283 8.226 -11.548 1.00 91.56 102 ALA A O 1
ATOM 803 N N . LYS A 1 103 ? 15.450 8.306 -13.643 1.00 89.81 103 LYS A N 1
ATOM 804 C CA . LYS A 1 103 ? 14.100 8.755 -13.254 1.00 89.81 103 LYS A CA 1
ATOM 805 C C . LYS A 1 103 ? 13.451 7.813 -12.246 1.00 89.81 103 LYS A C 1
ATOM 807 O O . LYS A 1 103 ? 12.943 8.257 -11.227 1.00 89.81 103 LYS A O 1
ATOM 812 N N . LYS A 1 104 ? 13.534 6.499 -12.478 1.00 83.50 104 LYS A N 1
ATOM 813 C CA . LYS A 1 104 ? 12.990 5.508 -11.539 1.00 83.50 104 LYS A CA 1
ATOM 814 C C . LYS A 1 104 ? 13.697 5.532 -10.180 1.00 83.50 104 LYS A C 1
ATOM 816 O O . LYS A 1 104 ? 13.061 5.287 -9.161 1.00 83.50 104 LYS A O 1
ATOM 821 N N . LEU A 1 105 ? 15.007 5.787 -10.159 1.00 86.19 105 LEU A N 1
ATOM 822 C CA . LEU A 1 105 ? 15.759 5.930 -8.911 1.00 86.19 105 LEU A CA 1
ATOM 823 C C . LEU A 1 105 ? 15.328 7.189 -8.152 1.00 86.19 105 LEU A C 1
ATOM 825 O O . LEU A 1 105 ? 15.092 7.116 -6.955 1.00 86.19 105 LEU A O 1
ATOM 829 N N . GLU A 1 106 ? 15.180 8.306 -8.862 1.00 86.00 106 GLU A N 1
ATOM 830 C CA . GLU A 1 106 ? 14.737 9.584 -8.304 1.00 86.00 106 GLU A CA 1
ATOM 831 C C . GLU A 1 106 ? 13.314 9.492 -7.735 1.00 86.00 106 GLU A C 1
ATOM 833 O O . GLU A 1 106 ? 13.054 9.973 -6.636 1.00 86.00 106 GLU A O 1
ATOM 838 N N . GLU A 1 107 ? 12.403 8.799 -8.426 1.00 79.44 107 GLU A N 1
ATOM 839 C CA . GLU A 1 107 ? 11.062 8.501 -7.910 1.00 79.44 107 GLU A CA 1
ATOM 840 C C . GLU A 1 107 ? 11.114 7.681 -6.612 1.00 79.44 107 GLU A C 1
ATOM 842 O O . GLU A 1 107 ? 10.368 7.963 -5.675 1.00 79.44 107 GLU A O 1
ATOM 847 N N . ILE A 1 108 ? 11.999 6.679 -6.535 1.00 79.25 108 ILE A N 1
ATOM 848 C CA . ILE A 1 108 ? 12.185 5.860 -5.328 1.00 79.25 108 ILE A CA 1
ATOM 849 C C . ILE A 1 108 ? 12.762 6.686 -4.177 1.00 79.25 108 ILE A C 1
ATOM 851 O O . ILE A 1 108 ? 12.250 6.591 -3.061 1.00 79.25 108 ILE A O 1
ATOM 855 N N . ASP A 1 109 ? 13.791 7.492 -4.433 1.00 78.19 109 ASP A N 1
ATOM 856 C CA . ASP A 1 109 ? 14.395 8.350 -3.411 1.00 78.19 109 ASP A CA 1
ATOM 857 C C . ASP A 1 109 ? 13.385 9.379 -2.898 1.00 78.19 109 ASP A C 1
ATOM 859 O O . ASP A 1 109 ? 13.223 9.524 -1.688 1.00 78.19 109 ASP A O 1
ATOM 863 N N . LYS A 1 110 ? 12.599 9.994 -3.789 1.00 79.69 110 LYS A N 1
ATOM 864 C CA . LYS A 1 110 ? 11.523 10.905 -3.391 1.00 79.69 110 LYS A CA 1
ATOM 865 C C . LYS A 1 110 ? 10.466 10.210 -2.530 1.00 79.69 110 LYS A C 1
ATOM 867 O O . LYS A 1 110 ? 10.105 10.728 -1.479 1.00 79.69 110 LYS A O 1
ATOM 872 N N . MET A 1 111 ? 10.013 9.015 -2.920 1.00 72.69 111 MET A N 1
ATOM 873 C CA . MET A 1 111 ? 9.072 8.227 -2.109 1.00 72.69 111 MET A CA 1
ATOM 874 C C . MET A 1 111 ? 9.645 7.871 -0.730 1.00 72.69 111 MET A C 1
ATOM 876 O O . MET A 1 111 ? 8.902 7.809 0.250 1.00 72.69 111 MET A O 1
ATOM 880 N N . LYS A 1 112 ? 10.957 7.630 -0.637 1.00 78.81 112 LYS A N 1
ATOM 881 C CA . LYS A 1 112 ? 11.649 7.353 0.626 1.00 78.81 112 LYS A CA 1
ATOM 882 C C . LYS A 1 112 ? 11.759 8.600 1.507 1.00 78.81 112 LYS A C 1
ATOM 884 O O . LYS A 1 112 ? 11.576 8.495 2.720 1.00 78.81 112 LYS A O 1
ATOM 889 N N . ASP A 1 113 ? 12.037 9.760 0.929 1.00 78.94 113 ASP A N 1
ATOM 890 C CA . ASP A 1 113 ? 12.089 11.017 1.677 1.00 78.94 113 ASP A CA 1
ATOM 891 C C . ASP A 1 113 ? 10.693 11.416 2.179 1.00 78.94 113 ASP A C 1
ATOM 893 O O . ASP A 1 113 ? 10.526 11.729 3.364 1.00 78.94 113 ASP A O 1
ATOM 897 N N . ASP A 1 114 ? 9.673 11.290 1.323 1.00 75.75 114 ASP A N 1
ATOM 898 C CA . ASP A 1 114 ? 8.265 11.488 1.685 1.00 75.75 114 ASP A CA 1
ATOM 899 C C . ASP A 1 114 ? 7.849 10.526 2.810 1.00 75.75 114 ASP A C 1
ATOM 901 O O . ASP A 1 114 ? 7.181 10.931 3.765 1.00 75.75 114 ASP A O 1
ATOM 905 N N . PHE A 1 115 ? 8.313 9.271 2.760 1.00 75.62 115 PHE A N 1
ATOM 906 C CA . PHE A 1 115 ? 8.111 8.289 3.824 1.00 75.62 115 PHE A CA 1
ATOM 907 C C . PHE A 1 115 ? 8.704 8.734 5.162 1.00 75.62 115 PHE A C 1
ATOM 909 O O . PHE A 1 115 ? 8.002 8.725 6.174 1.00 75.62 115 PHE A O 1
ATOM 916 N N . ILE A 1 116 ? 9.986 9.111 5.185 1.00 79.12 116 ILE A N 1
ATOM 917 C CA . ILE A 1 116 ? 10.673 9.505 6.424 1.00 79.12 116 ILE A CA 1
ATOM 918 C C . ILE A 1 116 ? 10.009 10.749 7.020 1.00 79.12 116 ILE A C 1
ATOM 920 O O . ILE A 1 116 ? 9.783 10.809 8.233 1.00 79.12 116 ILE A O 1
ATOM 924 N N . SER A 1 117 ? 9.664 11.720 6.173 1.00 80.50 117 SER A N 1
ATOM 925 C CA . SER A 1 117 ? 8.971 12.940 6.580 1.00 80.50 117 SER A CA 1
ATOM 926 C C . SER A 1 117 ? 7.595 12.629 7.181 1.00 80.50 117 SER A C 1
ATOM 928 O O . SER A 1 117 ? 7.314 13.006 8.323 1.00 80.50 117 SER A O 1
ATOM 930 N N . MET A 1 118 ? 6.764 11.860 6.469 1.00 77.06 118 MET A N 1
ATOM 931 C CA . MET A 1 118 ? 5.418 11.493 6.914 1.00 77.06 118 MET A CA 1
ATOM 932 C C . MET A 1 118 ? 5.445 10.672 8.206 1.00 77.06 118 MET A C 1
ATOM 934 O O . MET A 1 118 ? 4.719 10.984 9.151 1.00 77.06 118 MET A O 1
ATOM 938 N N . ALA A 1 119 ? 6.320 9.665 8.288 1.00 77.69 119 ALA A N 1
ATOM 939 C CA . ALA A 1 119 ? 6.496 8.865 9.495 1.00 77.69 119 ALA A CA 1
ATOM 940 C C . ALA A 1 119 ? 6.909 9.746 10.682 1.00 77.69 119 ALA A C 1
ATOM 942 O O . ALA A 1 119 ? 6.342 9.626 11.765 1.00 77.69 119 ALA A O 1
ATOM 943 N N . SER A 1 120 ? 7.835 10.688 10.477 1.00 82.75 120 SER A N 1
ATOM 944 C CA . SER A 1 120 ? 8.256 11.625 11.525 1.00 82.75 120 SER A CA 1
ATOM 945 C C . SER A 1 120 ? 7.099 12.503 12.011 1.00 82.75 120 SER A C 1
ATOM 947 O O . SER A 1 120 ? 6.936 12.693 13.218 1.00 82.75 120 SER A O 1
ATOM 949 N N . HIS A 1 121 ? 6.265 13.010 11.099 1.00 83.12 121 HIS A N 1
ATOM 950 C CA . HIS A 1 121 ? 5.092 13.816 11.441 1.00 83.12 121 HIS A CA 1
ATOM 951 C C . HIS A 1 121 ? 4.028 13.021 12.212 1.00 83.12 121 HIS A C 1
ATOM 953 O O . HIS A 1 121 ? 3.565 13.477 13.264 1.00 83.12 121 HIS A O 1
ATOM 959 N N . GLU A 1 122 ? 3.677 11.825 11.735 1.00 81.31 122 GLU A N 1
ATOM 960 C CA . GLU A 1 122 ? 2.675 10.959 12.370 1.00 81.31 122 GLU A CA 1
ATOM 961 C C . GLU A 1 122 ? 3.170 10.368 13.702 1.00 81.31 122 GLU A C 1
ATOM 963 O O . GLU A 1 122 ? 2.353 10.114 14.581 1.00 81.31 122 GLU A O 1
ATOM 968 N N . LEU A 1 123 ? 4.486 10.219 13.912 1.00 84.81 123 LEU A N 1
ATOM 969 C CA . LEU A 1 123 ? 5.072 9.875 15.219 1.00 84.81 123 LEU A CA 1
ATOM 970 C C . LEU A 1 123 ? 5.065 11.071 16.186 1.00 84.81 123 LEU A C 1
ATOM 972 O O . LEU A 1 123 ? 4.784 10.920 17.377 1.00 84.81 123 LEU A O 1
ATOM 976 N N . LYS A 1 124 ? 5.366 12.280 15.691 1.00 85.88 124 LYS A N 1
ATOM 977 C CA . LYS A 1 124 ? 5.477 13.489 16.523 1.00 85.88 124 LYS A CA 1
ATOM 978 C C . LYS A 1 124 ? 4.146 13.881 17.165 1.00 85.88 124 LYS A C 1
ATOM 980 O O . LYS A 1 124 ? 4.141 14.328 18.312 1.00 85.88 124 LYS A O 1
ATOM 985 N N . SER A 1 125 ? 3.028 13.723 16.455 1.00 83.69 125 SER A N 1
ATOM 986 C CA . SER A 1 125 ? 1.694 14.083 16.960 1.00 83.69 125 SER A CA 1
ATOM 987 C C . SER A 1 125 ? 1.282 13.322 18.240 1.00 83.69 125 SER A C 1
ATOM 989 O O . SER A 1 125 ? 1.060 13.984 19.261 1.00 83.69 125 SER A O 1
ATOM 991 N N . PRO A 1 126 ? 1.239 11.971 18.271 1.00 84.88 126 PRO A N 1
ATOM 992 C CA . PRO A 1 126 ? 0.909 11.222 19.482 1.00 84.88 126 PRO A CA 1
ATOM 993 C C . PRO A 1 126 ? 1.949 11.427 20.585 1.00 84.88 126 PRO A C 1
ATOM 995 O O . PRO A 1 126 ? 1.570 11.520 21.749 1.00 84.88 126 PRO A O 1
ATOM 998 N N . LEU A 1 127 ? 3.236 11.577 20.248 1.00 89.19 127 LEU A N 1
ATOM 999 C CA . LEU A 1 127 ? 4.276 11.853 21.242 1.00 89.19 127 LEU A CA 1
ATOM 1000 C C . LEU A 1 127 ? 4.053 13.202 21.943 1.00 89.19 127 LEU A C 1
ATOM 1002 O O . LEU A 1 127 ? 4.113 13.277 23.166 1.00 89.19 127 LEU A O 1
ATOM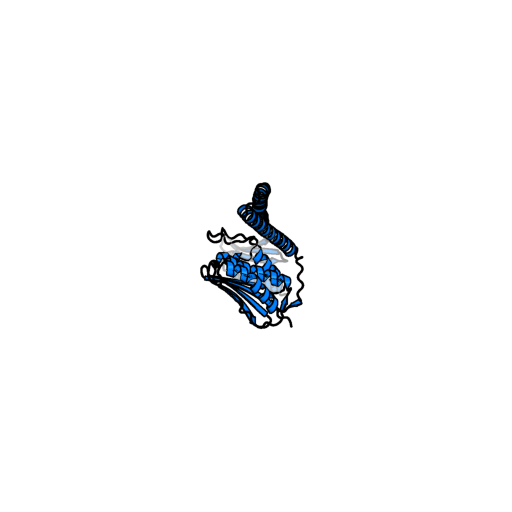 1006 N N . THR A 1 128 ? 3.714 14.246 21.180 1.00 88.94 128 THR A N 1
ATOM 1007 C CA . THR A 1 128 ? 3.395 15.578 21.726 1.00 88.94 128 THR A CA 1
ATOM 1008 C C . THR A 1 128 ? 2.171 15.518 22.641 1.00 88.94 128 THR A C 1
ATOM 1010 O O . THR A 1 128 ? 2.171 16.123 23.712 1.00 88.94 128 THR A O 1
ATOM 1013 N N . ALA A 1 129 ? 1.143 14.752 22.259 1.00 87.81 129 ALA A N 1
ATOM 1014 C CA . ALA A 1 129 ? -0.038 14.545 23.093 1.00 87.81 129 ALA A CA 1
ATOM 1015 C C . ALA A 1 129 ? 0.303 13.813 24.402 1.00 87.81 129 ALA A C 1
ATOM 1017 O O . ALA A 1 129 ? -0.148 14.232 25.467 1.00 87.81 129 ALA A O 1
ATOM 1018 N N . ILE A 1 130 ? 1.127 12.758 24.342 1.00 90.75 130 ILE A N 1
ATOM 1019 C CA . ILE A 1 130 ? 1.581 12.019 25.529 1.00 90.75 130 ILE A CA 1
ATOM 1020 C C . ILE A 1 130 ? 2.342 12.947 26.474 1.00 90.75 130 ILE A C 1
ATOM 1022 O O . ILE A 1 130 ? 2.010 12.989 27.658 1.00 90.75 130 ILE A O 1
ATOM 1026 N N . SER A 1 131 ? 3.314 13.712 25.967 1.00 88.06 131 SER A N 1
ATOM 1027 C CA . SER A 1 131 ? 4.081 14.664 26.777 1.00 88.06 131 SER A CA 1
ATOM 1028 C C . SER A 1 131 ? 3.174 15.708 27.428 1.00 88.06 131 SER A C 1
ATOM 1030 O O . SER A 1 131 ? 3.187 15.836 28.649 1.00 88.06 131 SER A O 1
ATOM 1032 N N . GLY A 1 132 ? 2.306 16.369 26.655 1.00 89.69 132 GLY A N 1
ATOM 1033 C CA . GLY A 1 132 ? 1.421 17.411 27.183 1.00 89.69 132 GLY A CA 1
ATOM 1034 C C . GLY A 1 132 ? 0.419 16.894 28.222 1.00 89.69 132 GLY A C 1
ATOM 1035 O O . GLY A 1 132 ? 0.246 17.503 29.275 1.00 89.69 132 GLY A O 1
ATOM 1036 N N . TYR A 1 133 ? -0.220 15.741 27.988 1.00 89.25 133 TYR A N 1
ATOM 1037 C CA . TYR A 1 133 ? -1.116 15.150 28.992 1.00 89.25 133 TYR A CA 1
ATOM 1038 C C . TYR A 1 133 ? -0.362 14.636 30.223 1.00 89.25 133 TYR A C 1
ATOM 1040 O O . TYR A 1 133 ? -0.923 14.666 31.318 1.00 89.25 133 TYR A O 1
ATOM 1048 N N . SER A 1 134 ? 0.891 14.197 30.073 1.00 88.31 134 SER A N 1
ATOM 1049 C CA . SER A 1 134 ? 1.734 13.788 31.203 1.00 88.31 134 SER A CA 1
ATOM 1050 C C . SER A 1 134 ? 2.141 14.984 32.068 1.00 88.31 134 SER A C 1
ATOM 1052 O O . SER A 1 134 ? 2.093 14.880 33.291 1.00 88.31 134 SER A O 1
ATOM 1054 N N . GLU A 1 135 ? 2.465 16.131 31.461 1.00 87.00 135 GLU A N 1
ATOM 1055 C CA . GLU A 1 135 ? 2.718 17.395 32.171 1.00 87.00 135 GLU A CA 1
ATOM 1056 C C . GLU A 1 135 ? 1.475 17.848 32.953 1.00 87.00 135 GLU A C 1
ATOM 1058 O O . GLU A 1 135 ? 1.546 18.068 34.162 1.00 87.00 135 GLU A O 1
ATOM 1063 N N . LEU A 1 136 ? 0.302 17.861 32.306 1.00 86.44 136 LEU A N 1
ATOM 1064 C CA . LEU A 1 136 ? -0.969 18.202 32.962 1.00 86.44 136 LEU A CA 1
ATOM 1065 C C . LEU A 1 136 ? -1.328 17.242 34.109 1.00 86.44 136 LEU A C 1
ATOM 1067 O O . LEU A 1 136 ? -1.899 17.654 35.124 1.00 86.44 136 LEU A O 1
ATOM 1071 N N . LEU A 1 137 ? -1.013 15.952 33.966 1.00 86.31 137 LEU A N 1
ATOM 1072 C CA . LEU A 1 137 ? -1.153 14.986 35.055 1.00 86.31 137 LEU A CA 1
ATOM 1073 C C . LEU A 1 137 ? -0.201 15.318 36.206 1.00 86.31 137 LEU A C 1
ATOM 1075 O O . LEU A 1 137 ? -0.651 15.396 37.346 1.00 86.31 137 LEU A O 1
ATOM 1079 N N . SER A 1 138 ? 1.077 15.564 35.918 1.00 82.44 138 SER A N 1
ATOM 1080 C CA . SER A 1 138 ? 2.082 15.914 36.928 1.00 82.44 138 SER A CA 1
ATOM 1081 C C . SER A 1 138 ? 1.676 17.153 37.739 1.00 82.44 138 SER A C 1
ATOM 1083 O O . SER A 1 138 ? 1.730 17.131 38.969 1.00 82.44 138 SER A O 1
ATOM 1085 N N . ASP A 1 139 ? 1.165 18.192 37.075 1.00 80.00 139 ASP A N 1
ATOM 1086 C CA . ASP A 1 139 ? 0.710 19.432 37.720 1.00 80.00 139 ASP A CA 1
ATOM 1087 C C . ASP A 1 139 ? -0.532 19.243 38.606 1.00 80.00 139 ASP A C 1
ATOM 1089 O O . ASP A 1 139 ? -0.753 19.986 39.569 1.00 80.00 139 ASP A O 1
ATOM 1093 N N . THR A 1 140 ? -1.368 18.250 38.287 1.00 75.19 140 THR A N 1
ATOM 1094 C CA . THR A 1 140 ? -2.597 17.955 39.038 1.00 75.19 140 THR A CA 1
ATOM 1095 C C . THR A 1 140 ? -2.392 16.940 40.160 1.00 75.19 140 THR A C 1
ATOM 1097 O O . THR A 1 140 ? -3.228 16.884 41.056 1.00 75.19 140 THR A O 1
ATOM 1100 N N . PHE A 1 141 ? -1.291 16.180 40.171 1.00 67.38 141 PHE A N 1
ATOM 1101 C CA . PHE A 1 141 ? -0.973 15.211 41.231 1.00 67.38 141 PHE A CA 1
ATOM 1102 C C . PHE A 1 141 ? -0.662 15.863 42.592 1.00 67.38 141 PHE A C 1
ATOM 1104 O O . PHE A 1 141 ? -0.803 15.210 43.622 1.00 67.38 141 PHE A O 1
ATOM 1111 N N . ILE A 1 142 ? -0.262 17.142 42.609 1.00 62.28 142 ILE A N 1
ATOM 1112 C CA . ILE A 1 142 ? 0.128 17.879 43.828 1.00 62.28 142 ILE A CA 1
ATOM 1113 C C . ILE A 1 142 ? -1.068 18.619 44.468 1.00 62.28 142 ILE A C 1
ATOM 1115 O O . ILE A 1 142 ? -1.001 19.023 45.627 1.00 62.28 142 ILE A O 1
ATOM 1119 N N . LYS A 1 143 ? -2.182 18.799 43.743 1.00 58.41 143 LYS A N 1
ATOM 1120 C CA . LYS A 1 143 ? -3.346 19.566 44.219 1.00 58.41 143 LYS A CA 1
ATOM 1121 C C . LYS A 1 143 ? -4.426 18.634 44.775 1.00 5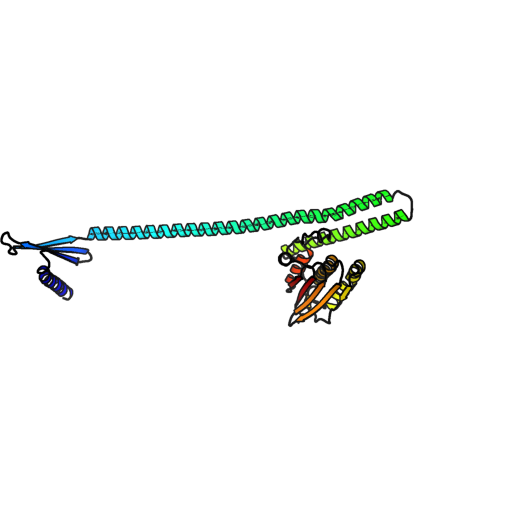8.41 143 LYS A C 1
ATOM 1123 O O . LYS A 1 143 ? -4.751 17.624 44.162 1.00 58.41 143 LYS A O 1
ATOM 1128 N N . ASP A 1 144 ? -4.950 19.006 45.941 1.00 57.25 144 ASP A N 1
ATOM 1129 C CA . ASP A 1 144 ? -5.897 18.262 46.780 1.00 57.25 144 ASP A CA 1
ATOM 1130 C C . ASP A 1 144 ? -7.056 17.571 46.040 1.00 57.25 144 ASP A C 1
ATOM 1132 O O . ASP A 1 144 ? -7.484 17.989 44.965 1.00 57.25 144 ASP A O 1
ATOM 1136 N N . ALA A 1 145 ? -7.593 16.527 46.684 1.00 61.66 145 ALA A N 1
ATOM 1137 C CA . ALA A 1 145 ? -8.549 15.529 46.193 1.00 61.66 145 ALA A CA 1
ATOM 1138 C C . ALA A 1 145 ? -9.954 16.049 45.793 1.00 61.66 145 ALA A C 1
ATOM 1140 O O . ALA A 1 145 ? -10.973 15.489 46.203 1.00 61.66 145 ALA A O 1
ATOM 1141 N N . ASN A 1 146 ? -10.033 17.080 44.954 1.00 72.38 146 ASN A N 1
ATOM 1142 C CA . ASN A 1 146 ? -11.277 17.542 44.355 1.00 72.38 146 ASN A CA 1
ATOM 1143 C C . ASN A 1 146 ? -11.776 16.510 43.308 1.00 72.38 146 ASN A C 1
ATOM 1145 O O . ASN A 1 146 ? -11.000 16.101 42.433 1.00 72.38 146 ASN A O 1
ATOM 1149 N N . PRO A 1 147 ? -13.051 16.074 43.364 1.00 73.12 147 PRO A N 1
ATOM 1150 C CA . PRO A 1 147 ? -13.663 15.193 42.365 1.00 73.12 147 PRO A CA 1
ATOM 1151 C C . PRO A 1 147 ? -13.461 15.632 40.906 1.00 73.12 147 PRO A C 1
ATOM 1153 O O . PRO A 1 147 ? -13.221 14.780 40.046 1.00 73.12 147 PRO A O 1
ATOM 1156 N N . ASP A 1 148 ? -13.475 16.938 40.629 1.00 77.19 148 ASP A N 1
ATOM 1157 C CA . ASP A 1 148 ? -13.306 17.475 39.271 1.00 77.19 148 ASP A CA 1
ATOM 1158 C C . ASP A 1 148 ? -11.882 17.261 38.734 1.00 77.19 148 ASP A C 1
ATOM 1160 O O . ASP A 1 148 ? -11.682 16.948 37.557 1.00 77.19 148 ASP A O 1
ATOM 1164 N N . ILE A 1 149 ? -10.879 17.341 39.618 1.00 78.56 149 ILE A N 1
ATOM 1165 C CA . ILE A 1 149 ? -9.472 17.083 39.281 1.00 78.56 149 ILE A CA 1
ATOM 1166 C C . ILE A 1 149 ? -9.275 15.598 38.962 1.00 78.56 149 ILE A C 1
ATOM 1168 O O . ILE A 1 149 ? -8.627 15.266 37.969 1.00 78.56 149 ILE A O 1
ATOM 1172 N N . LYS A 1 150 ? -9.900 14.693 39.727 1.00 79.19 150 LYS A N 1
ATOM 1173 C CA . LYS A 1 150 ? -9.859 13.246 39.444 1.00 79.19 150 LYS A CA 1
ATOM 1174 C C . LYS A 1 150 ? -10.492 12.898 38.095 1.00 79.19 150 LYS A C 1
ATOM 1176 O O . LYS A 1 150 ? -9.977 12.037 37.379 1.00 79.19 150 LYS A O 1
ATOM 1181 N N . LEU A 1 151 ? -11.590 13.561 37.724 1.00 80.19 151 LEU A N 1
ATOM 1182 C CA . LEU A 1 151 ? -12.228 13.358 36.422 1.00 80.19 151 LEU A CA 1
ATOM 1183 C C . LEU A 1 151 ? -11.320 13.829 35.272 1.00 80.19 151 LEU A C 1
ATOM 1185 O O . LEU A 1 151 ? -11.171 13.119 34.274 1.00 80.19 151 LEU A O 1
ATOM 1189 N N . ALA A 1 152 ? -10.666 14.984 35.432 1.00 82.62 152 ALA A N 1
ATOM 1190 C CA . ALA A 1 152 ? -9.694 15.497 34.468 1.00 82.62 152 ALA A CA 1
ATOM 1191 C C . ALA A 1 152 ? -8.470 14.575 34.333 1.00 82.62 152 ALA A C 1
ATOM 1193 O O . ALA A 1 152 ? -8.096 14.220 33.216 1.00 82.62 152 ALA A O 1
ATOM 1194 N N . GLN A 1 153 ? -7.912 14.095 35.450 1.00 84.38 153 GLN A N 1
ATOM 1195 C CA . GLN A 1 153 ? -6.812 13.124 35.461 1.00 84.38 153 GLN A CA 1
ATOM 1196 C C . GLN A 1 153 ? -7.180 11.837 34.718 1.00 84.38 153 GLN A C 1
ATOM 1198 O O . GLN A 1 153 ? -6.420 11.360 33.874 1.00 84.38 153 GLN A O 1
ATOM 1203 N N . LYS A 1 154 ? -8.383 11.299 34.962 1.00 85.50 154 LYS A N 1
ATOM 1204 C CA . LYS A 1 154 ? -8.876 10.114 34.248 1.00 85.50 154 LYS A CA 1
ATOM 1205 C C . LYS A 1 154 ? -8.959 10.356 32.738 1.00 85.50 154 LYS A C 1
ATOM 1207 O O . LYS A 1 154 ? -8.605 9.472 31.959 1.00 85.50 154 LYS A O 1
ATOM 1212 N N . LYS A 1 155 ? -9.386 11.551 32.317 1.00 86.00 155 LYS A N 1
ATOM 1213 C CA . LYS A 1 155 ? -9.429 11.939 30.900 1.00 86.00 155 LYS A CA 1
ATOM 1214 C C . LYS A 1 155 ? -8.028 12.047 30.292 1.00 86.00 155 LYS A C 1
ATOM 1216 O O . LYS A 1 155 ? -7.811 11.529 29.201 1.00 86.00 155 LYS A O 1
ATOM 1221 N N . TYR A 1 156 ? -7.078 12.675 30.987 1.00 88.31 156 TYR A N 1
ATOM 1222 C CA . TYR A 1 156 ? -5.692 12.788 30.521 1.00 88.31 156 TYR A CA 1
ATOM 1223 C C . TYR A 1 156 ? -5.036 11.416 30.368 1.00 88.31 156 TYR A C 1
ATOM 1225 O O . TYR A 1 156 ? -4.473 11.129 29.314 1.00 88.31 156 TYR A O 1
ATOM 1233 N N . LEU A 1 157 ? -5.196 10.534 31.360 1.00 88.12 157 LEU A N 1
ATOM 1234 C CA . LEU A 1 157 ? -4.700 9.161 31.285 1.00 88.12 157 LEU A CA 1
ATOM 1235 C C . LEU A 1 157 ? -5.333 8.398 30.113 1.00 88.12 157 LEU A C 1
ATOM 1237 O O . LEU A 1 157 ? -4.625 7.736 29.359 1.00 88.12 157 LEU A O 1
ATOM 1241 N N . GLY A 1 158 ? -6.647 8.538 29.912 1.00 86.75 158 GLY A N 1
ATOM 1242 C CA . GLY A 1 158 ? -7.336 7.955 28.759 1.00 86.75 158 GLY A CA 1
ATOM 1243 C C . GLY A 1 158 ? -6.755 8.428 27.422 1.00 86.75 158 GLY A C 1
ATOM 1244 O O . GLY A 1 158 ? -6.504 7.616 26.535 1.00 86.75 158 GLY A O 1
ATOM 1245 N N . ASN A 1 159 ? -6.462 9.723 27.291 1.00 86.19 159 ASN A N 1
ATOM 1246 C CA . ASN A 1 159 ? -5.863 10.275 26.076 1.00 86.19 159 ASN A CA 1
ATOM 1247 C C . ASN A 1 159 ? -4.418 9.802 25.845 1.00 86.19 159 ASN A C 1
ATOM 1249 O O . ASN A 1 159 ? -4.027 9.586 24.695 1.00 86.19 159 ASN A O 1
ATOM 1253 N N . ILE A 1 160 ? -3.634 9.614 26.914 1.00 88.88 160 ILE A N 1
ATOM 1254 C CA . ILE A 1 160 ? -2.294 9.014 26.832 1.00 88.88 160 ILE A CA 1
ATOM 1255 C C . ILE A 1 160 ? -2.400 7.589 26.294 1.00 88.88 160 ILE A C 1
ATOM 1257 O O . ILE A 1 160 ? -1.724 7.268 25.322 1.00 88.88 160 ILE A O 1
ATOM 1261 N N . VAL A 1 161 ? -3.285 6.762 26.860 1.00 87.81 161 VAL A N 1
ATOM 1262 C CA . VAL A 1 161 ? -3.484 5.370 26.416 1.00 87.81 161 VAL A CA 1
ATOM 1263 C C . VAL A 1 161 ? -3.872 5.312 24.937 1.00 87.81 161 VAL A C 1
ATOM 1265 O O . VAL A 1 161 ? -3.272 4.556 24.178 1.00 87.81 161 VAL A O 1
ATOM 1268 N N . ILE A 1 162 ? -4.804 6.164 24.495 1.00 85.50 162 ILE A N 1
ATOM 1269 C CA . ILE A 1 162 ? -5.190 6.260 23.076 1.00 85.50 162 ILE A CA 1
ATOM 1270 C C . ILE A 1 162 ? -3.988 6.632 22.197 1.00 85.50 162 ILE A C 1
ATOM 1272 O O . ILE A 1 162 ? -3.810 6.075 21.115 1.00 85.50 162 ILE A O 1
ATOM 1276 N N . SER A 1 163 ? -3.160 7.576 22.645 1.00 87.06 163 SER A N 1
ATOM 1277 C CA . SER A 1 163 ? -1.990 8.033 21.887 1.00 87.06 163 SER A CA 1
ATOM 1278 C C . SER A 1 163 ? -0.896 6.962 21.813 1.00 87.06 163 SER A C 1
ATOM 1280 O O . SER A 1 163 ? -0.267 6.814 20.767 1.00 87.06 163 SER A O 1
ATOM 1282 N N . VAL A 1 164 ? -0.706 6.181 22.882 1.00 89.62 164 VAL A N 1
ATOM 1283 C CA . VAL A 1 164 ? 0.217 5.035 22.915 1.00 89.62 164 VAL A CA 1
ATOM 1284 C C . VAL A 1 164 ? -0.245 3.933 21.965 1.00 89.62 164 VAL A C 1
ATOM 1286 O O . VAL A 1 164 ? 0.573 3.426 21.202 1.00 89.62 164 VAL A O 1
ATOM 1289 N N . GLU A 1 165 ? -1.537 3.593 21.951 1.00 85.56 165 GLU A N 1
ATOM 1290 C CA . GLU A 1 165 ? -2.037 2.557 21.038 1.00 85.56 165 GLU A CA 1
ATOM 1291 C C . GLU A 1 165 ? -1.886 2.993 19.574 1.00 85.56 165 GLU A C 1
ATOM 1293 O O . GLU A 1 165 ? -1.404 2.223 18.749 1.00 85.56 165 GLU A O 1
ATOM 1298 N N . ARG A 1 166 ? -2.174 4.265 19.257 1.00 83.38 166 ARG A N 1
ATOM 1299 C CA . ARG A 1 166 ? -1.912 4.827 17.918 1.00 83.38 166 ARG A CA 1
ATOM 1300 C C . ARG A 1 166 ? -0.443 4.710 17.519 1.00 83.38 166 ARG A C 1
ATOM 1302 O O . ARG A 1 166 ? -0.145 4.349 16.383 1.00 83.38 166 ARG A O 1
ATOM 1309 N N . LEU A 1 167 ? 0.466 5.019 18.444 1.00 87.56 167 LEU A N 1
ATOM 1310 C CA . LEU A 1 167 ? 1.903 4.920 18.208 1.00 87.56 167 LEU A CA 1
ATOM 1311 C C . LEU A 1 167 ? 2.323 3.469 17.942 1.00 87.56 167 LEU A C 1
ATOM 1313 O O . LEU A 1 167 ? 3.097 3.212 17.023 1.00 87.56 167 LEU A O 1
ATOM 1317 N N . LYS A 1 168 ? 1.782 2.524 18.714 1.00 88.06 168 LYS A N 1
ATOM 1318 C CA . LYS A 1 168 ? 2.030 1.093 18.546 1.00 88.06 168 LYS A CA 1
ATOM 1319 C C . LYS A 1 168 ? 1.562 0.597 17.176 1.00 88.06 168 LYS A C 1
ATOM 1321 O O . LYS A 1 168 ? 2.362 -0.012 16.472 1.00 88.06 168 LYS A O 1
ATOM 1326 N N . THR A 1 169 ? 0.333 0.924 16.765 1.00 84.94 169 THR A N 1
ATOM 1327 C CA . THR A 1 169 ? -0.182 0.568 15.430 1.00 84.94 169 THR A CA 1
ATOM 1328 C C . THR A 1 169 ? 0.698 1.139 14.320 1.00 84.94 169 THR A C 1
ATOM 1330 O O . THR A 1 169 ? 1.039 0.428 13.382 1.00 84.94 169 THR A O 1
ATOM 1333 N N . LEU A 1 170 ? 1.135 2.398 14.441 1.00 84.75 170 LEU A N 1
ATOM 1334 C CA . LEU A 1 170 ? 2.033 3.010 13.460 1.00 84.75 170 LEU A CA 1
ATOM 1335 C C . LEU A 1 170 ? 3.378 2.269 13.378 1.00 84.75 170 LEU A C 1
ATOM 1337 O O . LEU A 1 170 ? 3.860 2.003 12.283 1.00 84.75 170 LEU A O 1
ATOM 1341 N N . VAL A 1 171 ? 3.982 1.899 14.509 1.00 88.19 171 VAL A N 1
ATOM 1342 C CA . VAL A 1 171 ? 5.234 1.121 14.515 1.00 88.19 171 VAL A CA 1
ATOM 1343 C C . VAL A 1 171 ? 5.038 -0.263 13.887 1.00 88.19 171 VAL A C 1
ATOM 1345 O O . VAL A 1 171 ? 5.891 -0.705 13.116 1.00 88.19 171 VAL A O 1
ATOM 1348 N N . GLU A 1 172 ? 3.928 -0.938 14.182 1.00 87.62 172 GLU A N 1
ATOM 1349 C CA . GLU A 1 172 ? 3.584 -2.231 13.579 1.00 87.62 172 GLU A CA 1
ATOM 1350 C C . GLU A 1 172 ? 3.409 -2.121 12.058 1.00 87.62 172 GLU A C 1
ATOM 1352 O O . GLU A 1 172 ? 4.010 -2.912 11.328 1.00 87.62 172 GLU A O 1
ATOM 1357 N N . ASP A 1 173 ? 2.701 -1.096 11.572 1.00 87.56 173 ASP A N 1
ATOM 1358 C CA . ASP A 1 173 ? 2.554 -0.810 10.140 1.00 87.56 173 ASP A CA 1
ATOM 1359 C C . ASP A 1 173 ? 3.924 -0.618 9.464 1.00 87.56 173 ASP A C 1
ATOM 1361 O O . ASP A 1 173 ? 4.190 -1.193 8.407 1.00 87.56 173 ASP A O 1
ATOM 1365 N N . LEU A 1 174 ? 4.832 0.149 10.082 1.00 86.75 174 LEU A N 1
ATOM 1366 C CA . LEU A 1 174 ? 6.188 0.375 9.559 1.00 86.75 174 LEU A CA 1
ATOM 1367 C C . LEU A 1 174 ? 7.008 -0.924 9.485 1.00 86.75 174 LEU A C 1
ATOM 1369 O O . LEU A 1 174 ? 7.747 -1.151 8.520 1.00 86.75 174 LEU A O 1
ATOM 1373 N N . LEU A 1 175 ? 6.880 -1.793 10.491 1.00 87.44 175 LEU A N 1
ATOM 1374 C CA . LEU A 1 175 ? 7.538 -3.100 10.501 1.00 87.44 175 LEU A CA 1
ATOM 1375 C C . LEU A 1 175 ? 6.964 -4.031 9.431 1.00 87.44 175 LEU A C 1
ATOM 1377 O O . LEU A 1 175 ? 7.732 -4.735 8.767 1.00 87.44 175 LEU A O 1
ATOM 1381 N N . ASP A 1 176 ? 5.646 -4.033 9.240 1.00 88.81 176 ASP A N 1
ATOM 1382 C CA . ASP A 1 176 ? 4.997 -4.826 8.199 1.00 88.81 176 ASP A CA 1
ATOM 1383 C C . ASP A 1 176 ? 5.404 -4.341 6.800 1.00 88.81 176 ASP A C 1
ATOM 1385 O O . ASP A 1 176 ? 5.752 -5.176 5.963 1.00 88.81 176 ASP A O 1
ATOM 1389 N N . VAL A 1 177 ? 5.506 -3.026 6.563 1.00 88.06 177 VAL A N 1
ATOM 1390 C CA . VAL A 1 177 ? 6.060 -2.471 5.311 1.00 88.06 177 VAL A CA 1
ATOM 1391 C C . VAL A 1 177 ? 7.463 -3.008 5.042 1.00 88.06 177 VAL A C 1
ATOM 1393 O O . VAL A 1 177 ? 7.713 -3.572 3.976 1.00 88.06 177 VAL A O 1
ATOM 1396 N N . SER A 1 178 ? 8.360 -2.906 6.025 1.00 87.75 178 SER A N 1
ATOM 1397 C CA . SER A 1 178 ? 9.739 -3.396 5.904 1.00 87.75 178 SER A CA 1
ATOM 1398 C C . SER A 1 178 ? 9.798 -4.901 5.601 1.00 87.75 178 SER A C 1
ATOM 1400 O O . SER A 1 178 ? 10.547 -5.352 4.730 1.00 87.75 178 SER A O 1
ATOM 1402 N N . ARG A 1 179 ? 8.958 -5.703 6.268 1.00 89.94 179 ARG A N 1
ATOM 1403 C CA . ARG A 1 179 ? 8.867 -7.154 6.032 1.00 89.94 179 ARG A CA 1
ATOM 1404 C C . ARG A 1 179 ? 8.308 -7.484 4.653 1.00 89.94 179 ARG A C 1
ATOM 1406 O O . ARG A 1 179 ? 8.783 -8.436 4.033 1.00 89.94 179 ARG A O 1
ATOM 1413 N N . ILE A 1 180 ? 7.315 -6.740 4.172 1.00 89.75 180 ILE A N 1
ATOM 1414 C CA . ILE A 1 180 ? 6.729 -6.936 2.843 1.00 89.75 180 ILE A CA 1
ATOM 1415 C C . ILE A 1 180 ? 7.763 -6.624 1.758 1.00 89.75 180 ILE A C 1
ATOM 1417 O O . ILE A 1 180 ? 7.963 -7.460 0.878 1.00 89.75 180 ILE A O 1
ATOM 1421 N N . GLU A 1 181 ? 8.480 -5.499 1.857 1.00 84.94 181 GLU A N 1
ATOM 1422 C CA . GLU A 1 181 ? 9.517 -5.113 0.885 1.00 84.94 181 GLU A CA 1
ATOM 1423 C C . GLU A 1 181 ? 10.661 -6.124 0.802 1.00 84.94 181 GLU A C 1
ATOM 1425 O O . GLU A 1 181 ? 11.171 -6.417 -0.277 1.00 84.94 181 GLU A O 1
ATOM 1430 N N . GLN A 1 182 ? 11.037 -6.712 1.938 1.00 89.75 182 GLN A N 1
ATOM 1431 C CA . GLN A 1 182 ? 12.053 -7.763 1.989 1.00 89.75 182 GLN A CA 1
ATOM 1432 C C . GLN A 1 182 ? 11.511 -9.142 1.587 1.00 89.75 182 GLN A C 1
ATOM 1434 O O . GLN A 1 182 ? 12.249 -10.126 1.638 1.00 89.75 182 GLN A O 1
ATOM 1439 N N . ASN A 1 183 ? 10.228 -9.238 1.224 1.00 86.56 183 ASN A N 1
ATOM 1440 C CA . ASN A 1 183 ? 9.510 -10.480 0.960 1.00 86.56 183 ASN A CA 1
ATOM 1441 C C . ASN A 1 183 ? 9.568 -11.491 2.129 1.00 86.56 183 ASN A C 1
ATOM 1443 O O . ASN A 1 183 ? 9.558 -12.702 1.929 1.00 86.56 183 ASN A O 1
ATOM 1447 N N . ARG A 1 184 ? 9.627 -10.983 3.364 1.00 89.25 184 ARG A N 1
ATOM 1448 C CA . ARG A 1 184 ? 9.785 -11.736 4.622 1.00 89.25 184 ARG A CA 1
ATOM 1449 C C . ARG A 1 184 ? 8.539 -11.743 5.502 1.00 89.25 184 ARG A C 1
ATOM 1451 O O . ARG A 1 184 ? 8.604 -12.233 6.625 1.00 89.25 184 ARG A O 1
ATOM 1458 N N . LEU A 1 185 ? 7.423 -11.181 5.040 1.00 88.19 185 LEU A N 1
ATOM 1459 C CA . LEU A 1 185 ? 6.177 -11.219 5.803 1.00 88.19 185 LEU A CA 1
ATOM 1460 C C . LEU A 1 185 ? 5.721 -12.682 5.980 1.00 88.19 185 LEU A C 1
ATOM 1462 O O . LEU A 1 185 ? 5.441 -13.332 4.969 1.00 88.19 185 LEU A O 1
ATOM 1466 N N . PRO A 1 186 ? 5.647 -13.205 7.219 1.00 86.31 186 PRO A N 1
ATOM 1467 C CA . PRO A 1 186 ? 5.171 -14.558 7.456 1.00 86.31 186 PRO A CA 1
ATOM 1468 C C . PRO A 1 186 ? 3.661 -14.614 7.212 1.00 86.31 186 PRO A C 1
ATOM 1470 O O . PRO A 1 186 ? 2.914 -13.806 7.769 1.00 86.31 186 PRO A O 1
ATOM 1473 N N . ILE A 1 187 ? 3.235 -15.561 6.376 1.00 91.94 187 ILE A N 1
ATOM 1474 C CA . ILE A 1 187 ? 1.830 -15.883 6.121 1.00 91.94 187 ILE A CA 1
ATOM 1475 C C . ILE A 1 187 ? 1.675 -17.394 6.233 1.00 91.94 187 ILE A C 1
ATOM 1477 O O . ILE A 1 187 ? 2.367 -18.138 5.535 1.00 91.94 187 ILE A O 1
ATOM 1481 N N . ASP A 1 188 ? 0.765 -17.830 7.098 1.00 93.25 188 ASP A N 1
ATOM 1482 C CA . ASP A 1 188 ? 0.468 -19.238 7.340 1.00 93.25 188 ASP A CA 1
ATOM 1483 C C . ASP A 1 188 ? -0.959 -19.554 6.871 1.00 93.25 188 ASP A C 1
ATOM 1485 O O . ASP A 1 188 ? -1.929 -19.505 7.631 1.00 93.25 188 ASP A O 1
ATOM 1489 N N . CYS A 1 189 ? -1.102 -19.823 5.570 1.00 94.44 189 CYS A N 1
ATOM 1490 C CA . CYS A 1 189 ? -2.399 -20.118 4.969 1.00 94.44 189 CYS A CA 1
ATOM 1491 C C . CYS A 1 189 ? -2.903 -21.511 5.369 1.00 94.44 189 CYS A C 1
ATOM 1493 O O . CYS A 1 189 ? -2.317 -22.528 4.994 1.00 94.44 189 CYS A O 1
ATOM 1495 N N . LYS A 1 190 ? -4.055 -21.557 6.044 1.00 95.31 190 LYS A N 1
ATOM 1496 C CA . LYS A 1 190 ? -4.745 -22.787 6.464 1.00 95.31 190 LYS A CA 1
ATOM 1497 C C . LYS A 1 190 ? -6.202 -22.776 6.008 1.00 95.31 190 LYS A C 1
ATOM 1499 O O . LYS A 1 190 ? -6.716 -21.743 5.580 1.00 95.31 190 LYS A O 1
ATOM 1504 N N . SER A 1 191 ? -6.870 -23.927 6.116 1.00 96.44 191 SER A N 1
ATOM 1505 C CA . SER A 1 191 ? -8.334 -23.990 6.027 1.00 96.44 191 SER A CA 1
ATOM 1506 C C . SER A 1 191 ? -8.938 -23.133 7.135 1.00 96.44 191 SER A C 1
ATOM 1508 O O . SER A 1 191 ? -8.790 -23.450 8.317 1.00 96.44 191 SER A O 1
ATOM 1510 N N . THR A 1 192 ? -9.587 -22.039 6.749 1.00 95.69 192 THR A N 1
ATOM 1511 C CA . THR A 1 192 ? -10.099 -21.038 7.684 1.00 95.69 192 THR A CA 1
ATOM 1512 C C . THR A 1 192 ? -11.567 -20.753 7.402 1.00 95.69 192 THR A C 1
ATOM 1514 O O . THR A 1 192 ? -11.949 -20.440 6.273 1.00 95.69 192 THR A O 1
ATOM 1517 N N . ASN A 1 193 ? -12.398 -20.832 8.443 1.00 94.94 193 ASN A N 1
ATOM 1518 C CA . ASN A 1 193 ? -13.784 -20.379 8.390 1.00 94.94 193 ASN A CA 1
ATOM 1519 C C . ASN A 1 193 ? -13.843 -18.876 8.705 1.00 94.94 193 ASN A C 1
ATOM 1521 O O . ASN A 1 193 ? -13.516 -18.459 9.815 1.00 94.94 193 ASN A O 1
ATOM 1525 N N . LEU A 1 194 ? -14.266 -18.068 7.731 1.00 94.75 194 LEU A N 1
ATOM 1526 C CA . LEU A 1 194 ? -14.285 -16.608 7.858 1.00 94.75 194 LEU A CA 1
ATOM 1527 C C . LEU A 1 194 ? -15.480 -16.080 8.654 1.00 94.75 194 LEU A C 1
ATOM 1529 O O . LEU A 1 194 ? -15.394 -14.991 9.211 1.00 94.75 194 LEU A O 1
ATOM 1533 N N . VAL A 1 195 ? -16.581 -16.831 8.740 1.00 94.19 195 VAL A N 1
ATOM 1534 C CA . VAL A 1 195 ? -17.815 -16.389 9.412 1.00 94.19 195 VAL A CA 1
ATOM 1535 C C . VAL A 1 195 ? -17.584 -15.960 10.873 1.00 94.19 195 VAL A C 1
ATOM 1537 O O . VAL A 1 195 ? -17.980 -14.841 11.213 1.00 94.19 195 VAL A O 1
ATOM 1540 N N . PRO A 1 196 ? -16.926 -16.760 11.744 1.00 93.75 196 PRO A N 1
ATOM 1541 C CA . PRO A 1 196 ? -16.673 -16.345 13.125 1.00 93.75 196 PRO A CA 1
ATOM 1542 C C . PRO A 1 196 ? -15.713 -15.152 13.214 1.00 93.75 196 PRO A C 1
ATOM 1544 O O . PRO A 1 196 ? -15.914 -14.276 14.050 1.00 93.75 196 PRO A O 1
ATOM 1547 N N . ILE A 1 197 ? -14.715 -15.080 12.326 1.00 93.75 197 ILE A N 1
ATOM 1548 C CA . ILE A 1 197 ? -13.744 -13.976 12.285 1.00 93.75 197 ILE A CA 1
ATOM 1549 C C . ILE A 1 197 ? -14.462 -12.667 11.957 1.00 93.75 197 ILE A C 1
ATOM 1551 O O . ILE A 1 197 ? -14.335 -11.689 12.688 1.00 93.75 197 ILE A O 1
ATOM 1555 N N . ILE A 1 198 ? -15.255 -12.655 10.884 1.00 94.75 198 ILE A N 1
ATOM 1556 C CA . ILE A 1 198 ? -15.976 -11.456 10.454 1.00 94.75 198 ILE A CA 1
ATOM 1557 C C . ILE A 1 198 ? -17.002 -11.032 11.505 1.00 94.75 198 ILE A C 1
ATOM 1559 O O . ILE A 1 198 ? -17.119 -9.844 11.788 1.00 94.75 198 ILE A O 1
ATOM 1563 N N . SER A 1 199 ? -17.715 -11.988 12.106 1.00 92.81 199 SER A N 1
ATOM 1564 C CA . SER A 1 199 ? -18.720 -11.691 13.133 1.00 92.81 199 SER A CA 1
ATOM 1565 C C . SER A 1 199 ? -18.094 -11.052 14.372 1.00 92.81 199 SER A C 1
ATOM 1567 O O . SER A 1 199 ? -18.602 -10.036 14.839 1.00 92.81 199 SER A O 1
ATOM 1569 N N . GLY A 1 200 ? -16.957 -11.578 14.846 1.00 93.19 200 GLY A N 1
ATOM 1570 C CA . GLY A 1 200 ? -16.224 -10.984 15.967 1.00 93.19 200 GLY A CA 1
ATOM 1571 C C . GLY A 1 200 ? -15.716 -9.575 15.655 1.00 93.19 200 GLY A C 1
ATOM 1572 O O . GLY A 1 200 ? -15.876 -8.667 16.464 1.00 93.19 200 GLY A O 1
ATOM 1573 N N . ILE A 1 201 ? -15.183 -9.350 14.449 1.00 94.25 201 ILE A N 1
ATOM 1574 C CA . ILE A 1 201 ? -14.741 -8.010 14.032 1.00 94.25 201 ILE A CA 1
ATOM 1575 C C . ILE A 1 201 ? -15.931 -7.049 13.926 1.00 94.25 201 ILE A C 1
ATOM 1577 O O . ILE A 1 201 ? -15.830 -5.904 14.352 1.00 94.25 201 ILE A O 1
ATOM 1581 N N . ALA A 1 202 ? -17.063 -7.485 13.368 1.00 92.56 202 ALA A N 1
ATOM 1582 C CA . ALA A 1 202 ? -18.256 -6.650 13.262 1.00 92.56 202 ALA A CA 1
ATOM 1583 C C . ALA A 1 202 ? -18.781 -6.237 14.648 1.00 92.56 202 ALA A C 1
ATOM 1585 O O . ALA A 1 202 ? -19.170 -5.085 14.832 1.00 92.56 202 ALA A O 1
ATOM 1586 N N . GLU A 1 203 ? -18.735 -7.138 15.632 1.00 91.56 203 GLU A N 1
ATOM 1587 C CA . GLU A 1 203 ? -19.087 -6.837 17.022 1.00 91.56 203 GLU A CA 1
ATOM 1588 C C . GLU A 1 203 ? -18.112 -5.829 17.651 1.00 91.56 203 GLU A C 1
ATOM 1590 O O . GLU A 1 203 ? -18.556 -4.809 18.181 1.00 91.56 203 GLU A O 1
ATOM 1595 N N . GLU A 1 204 ? -16.796 -6.032 17.505 1.00 90.69 204 GLU A N 1
ATOM 1596 C CA . GLU A 1 204 ? -15.768 -5.083 17.968 1.00 90.69 204 GLU A CA 1
ATOM 1597 C C . GLU A 1 204 ? -15.964 -3.681 17.345 1.00 90.69 204 GLU A C 1
ATOM 1599 O O . GLU A 1 204 ? -15.916 -2.657 18.033 1.00 90.69 204 GLU A O 1
ATOM 1604 N N . MET A 1 205 ? -16.237 -3.622 16.038 1.00 91.94 205 MET A N 1
ATOM 1605 C CA . MET A 1 205 ? -16.414 -2.376 15.280 1.00 91.94 205 MET A CA 1
ATOM 1606 C C . MET A 1 205 ? -17.764 -1.695 15.549 1.00 91.94 205 MET A C 1
ATOM 1608 O O . MET A 1 205 ? -17.882 -0.481 15.357 1.00 91.94 205 MET A O 1
ATOM 1612 N N . SER A 1 206 ? -18.769 -2.437 16.028 1.00 90.81 206 SER A N 1
ATOM 1613 C CA . SER A 1 206 ? -20.108 -1.903 16.313 1.00 90.81 206 SER A CA 1
ATOM 1614 C C . SER A 1 206 ? -20.075 -0.777 17.347 1.00 90.81 206 SER A C 1
ATOM 1616 O O . SER A 1 206 ? -20.784 0.215 17.192 1.00 90.81 206 SER A O 1
ATOM 1618 N N . VAL A 1 207 ? -19.188 -0.866 18.344 1.00 89.62 207 VAL A N 1
ATOM 1619 C CA . VAL A 1 207 ? -19.024 0.162 19.382 1.00 89.62 207 VAL A CA 1
ATOM 1620 C C . VAL A 1 207 ? -18.559 1.483 18.765 1.00 89.62 207 VAL A C 1
ATOM 1622 O O . VAL A 1 207 ? -19.102 2.544 19.074 1.00 89.62 207 VAL A O 1
ATOM 1625 N N . MET A 1 208 ? -17.587 1.430 17.850 1.00 87.00 208 MET A N 1
ATOM 1626 C CA . MET A 1 208 ? -17.091 2.621 17.153 1.00 87.00 208 MET A CA 1
ATOM 1627 C C . MET A 1 208 ? -18.133 3.196 16.188 1.00 87.00 208 MET A C 1
ATOM 1629 O O . MET A 1 208 ? -18.297 4.416 16.118 1.00 87.00 208 MET A O 1
ATOM 1633 N N . ALA A 1 209 ? -18.869 2.336 15.478 1.00 90.62 209 ALA A N 1
ATOM 1634 C CA . ALA A 1 209 ? -19.959 2.760 14.602 1.00 90.62 209 ALA A CA 1
ATOM 1635 C C . ALA A 1 209 ? -21.074 3.470 15.395 1.00 90.62 209 ALA A C 1
ATOM 1637 O O . ALA A 1 209 ? -21.489 4.567 15.022 1.00 90.62 209 ALA A O 1
ATOM 1638 N N . GLN A 1 210 ? -21.480 2.920 16.545 1.00 90.31 210 GLN A N 1
ATOM 1639 C CA . GLN A 1 210 ? -22.487 3.515 17.432 1.00 90.31 210 GLN A CA 1
ATOM 1640 C C . GLN A 1 210 ? -22.049 4.868 18.002 1.00 90.31 210 GLN A C 1
ATOM 1642 O O . GLN A 1 210 ? -22.847 5.805 18.034 1.00 90.31 210 GLN A O 1
ATOM 1647 N N . GLN A 1 211 ? -20.778 5.014 18.394 1.00 88.25 211 GLN A N 1
ATOM 1648 C CA . GLN A 1 211 ? -20.231 6.301 18.850 1.00 88.25 211 GLN A CA 1
ATOM 1649 C C . GLN A 1 211 ? -20.342 7.396 17.778 1.00 88.25 211 GLN A C 1
ATOM 1651 O O . GLN A 1 211 ? -20.568 8.561 18.107 1.00 88.25 211 GLN A O 1
ATOM 1656 N N . LYS A 1 212 ? -20.232 7.020 16.498 1.00 88.50 212 LYS A N 1
ATOM 1657 C CA . LYS A 1 212 ? -20.448 7.903 15.343 1.00 88.50 212 LYS A CA 1
ATOM 1658 C C . LYS A 1 212 ? -21.895 7.940 14.831 1.00 88.50 212 LYS A C 1
ATOM 1660 O O . LYS A 1 212 ? -22.162 8.679 13.891 1.00 88.50 212 LYS A O 1
ATOM 1665 N N . LYS A 1 213 ? -22.825 7.202 15.450 1.00 92.69 213 LYS A N 1
ATOM 1666 C CA . LYS A 1 213 ? -24.227 7.059 15.011 1.00 92.69 213 LYS A CA 1
ATOM 1667 C C . LYS A 1 213 ? -24.358 6.529 13.573 1.00 92.69 213 LYS A C 1
ATOM 1669 O O . LYS A 1 213 ? -25.179 7.022 12.805 1.00 92.69 213 LYS A O 1
ATOM 1674 N N . LEU A 1 214 ? -23.524 5.555 13.213 1.00 93.81 214 LEU A N 1
ATOM 1675 C CA . LEU A 1 214 ? -23.580 4.846 11.935 1.00 93.81 214 LEU A CA 1
ATOM 1676 C C . LEU A 1 214 ? -24.265 3.489 12.099 1.00 93.81 214 LEU A C 1
ATOM 1678 O O . LEU A 1 214 ? -24.032 2.793 13.090 1.00 93.81 214 LEU A O 1
ATOM 1682 N N . ASP A 1 215 ? -25.024 3.084 11.083 1.00 93.50 215 ASP A N 1
ATOM 1683 C CA . ASP A 1 215 ? -25.605 1.744 11.017 1.00 93.50 215 ASP A CA 1
ATOM 1684 C C . ASP A 1 215 ? -24.565 0.757 10.474 1.00 93.50 215 ASP A C 1
ATOM 1686 O O . ASP A 1 215 ? -24.185 0.828 9.304 1.00 93.50 215 ASP A O 1
ATOM 1690 N N . LEU A 1 216 ? -24.092 -0.167 11.317 1.00 95.12 216 LEU A N 1
ATOM 1691 C CA . LEU A 1 216 ? -23.218 -1.265 10.897 1.00 95.12 216 LEU A CA 1
ATOM 1692 C C . LEU A 1 216 ? -24.050 -2.522 10.627 1.00 95.12 216 LEU A C 1
ATOM 1694 O O . LEU A 1 216 ? -24.584 -3.133 11.552 1.00 95.12 216 LEU A O 1
ATOM 1698 N N . ILE A 1 217 ? -24.141 -2.919 9.360 1.00 95.12 217 ILE A N 1
ATOM 1699 C CA . ILE A 1 217 ? -24.933 -4.064 8.905 1.00 95.12 217 ILE A CA 1
ATOM 1700 C C . ILE A 1 217 ? -23.993 -5.232 8.600 1.00 95.12 217 ILE A C 1
ATOM 1702 O O . ILE A 1 217 ? -23.146 -5.150 7.712 1.00 95.12 217 ILE A O 1
ATOM 1706 N N . ASN A 1 218 ? -24.159 -6.343 9.317 1.00 94.12 218 ASN A N 1
ATOM 1707 C CA . ASN A 1 218 ? -23.471 -7.594 9.016 1.00 94.12 218 ASN A CA 1
ATOM 1708 C C . ASN A 1 218 ? -24.399 -8.521 8.220 1.00 94.12 218 ASN A C 1
ATOM 1710 O O . ASN A 1 218 ? -25.311 -9.124 8.781 1.00 94.12 218 ASN A O 1
ATOM 1714 N N . ASN A 1 219 ? -24.153 -8.629 6.916 1.00 93.38 219 ASN A N 1
ATOM 1715 C CA . ASN A 1 219 ? -24.906 -9.455 5.972 1.00 93.38 219 ASN A CA 1
ATOM 1716 C C . ASN A 1 219 ? -24.045 -10.615 5.437 1.00 93.38 219 ASN A C 1
ATOM 1718 O O . ASN A 1 219 ? -24.105 -10.995 4.262 1.00 93.38 219 ASN A O 1
ATOM 1722 N N . ILE A 1 220 ? -23.180 -11.164 6.294 1.00 90.56 220 ILE A N 1
ATOM 1723 C CA . ILE A 1 220 ? -22.377 -12.338 5.962 1.00 90.56 220 ILE A CA 1
ATOM 1724 C C . ILE A 1 220 ? -23.260 -13.581 5.930 1.00 90.56 220 ILE A C 1
ATOM 1726 O O . ILE A 1 220 ? -23.904 -13.953 6.910 1.00 90.56 220 ILE A O 1
ATOM 1730 N N . LYS A 1 221 ? -23.245 -14.254 4.781 1.00 86.00 221 LYS A N 1
ATOM 1731 C CA . LYS A 1 221 ? -23.885 -15.558 4.597 1.00 86.00 221 LYS A CA 1
ATOM 1732 C C . LYS A 1 221 ? -22.963 -16.679 5.069 1.00 86.00 221 LYS A C 1
ATOM 1734 O O . LYS A 1 221 ? -21.779 -16.466 5.320 1.00 86.00 221 LYS A O 1
ATOM 1739 N N . ASN A 1 222 ? -23.502 -17.893 5.146 1.00 88.00 222 ASN A N 1
ATOM 1740 C CA . ASN A 1 222 ? -22.684 -19.074 5.388 1.00 88.00 222 ASN A CA 1
ATOM 1741 C C . ASN A 1 222 ? -21.678 -19.237 4.233 1.00 88.00 222 ASN A C 1
ATOM 1743 O O . ASN A 1 222 ? -22.074 -19.192 3.068 1.00 88.00 222 ASN A O 1
ATOM 1747 N N . LEU A 1 223 ? -20.390 -19.374 4.553 1.00 90.69 223 LEU A N 1
ATOM 1748 C CA . LEU A 1 223 ? -19.300 -19.406 3.575 1.00 90.69 223 LEU A CA 1
ATOM 1749 C C . LEU A 1 223 ? -18.536 -20.729 3.652 1.00 90.69 223 LEU A C 1
ATOM 1751 O O . LEU A 1 223 ? -18.321 -21.236 4.757 1.00 90.69 223 LEU A O 1
ATOM 1755 N N . PRO A 1 224 ? -18.072 -21.274 2.513 1.00 92.69 224 PRO A N 1
ATOM 1756 C CA . PRO A 1 224 ? -17.128 -22.380 2.542 1.00 92.69 224 PRO A CA 1
ATOM 1757 C C . PRO A 1 224 ? -15.792 -21.926 3.160 1.00 92.69 224 PRO A C 1
ATOM 1759 O O . PRO A 1 224 ? -15.447 -20.740 3.083 1.00 92.69 224 PRO A O 1
ATOM 1762 N N . PRO A 1 225 ? -15.008 -22.850 3.742 1.00 94.56 225 PRO A N 1
ATOM 1763 C CA . PRO A 1 225 ? -13.664 -22.536 4.210 1.00 94.56 225 PRO A CA 1
ATOM 1764 C C . PRO A 1 225 ? -12.779 -22.017 3.068 1.00 94.56 225 PRO A C 1
ATOM 1766 O O . PRO A 1 225 ? -12.912 -22.434 1.915 1.00 94.56 225 PRO A O 1
ATOM 1769 N N . VAL A 1 226 ? -11.852 -21.117 3.390 1.00 96.50 226 VAL A N 1
ATOM 1770 C CA . VAL A 1 226 ? -10.879 -20.552 2.440 1.00 96.50 226 VAL A CA 1
ATOM 1771 C C . VAL A 1 226 ? -9.453 -20.942 2.808 1.00 96.50 226 VAL A C 1
ATOM 1773 O O . VAL A 1 226 ? -9.172 -21.276 3.957 1.00 96.50 226 VAL A O 1
ATOM 1776 N N . VAL A 1 227 ? -8.546 -20.865 1.835 1.00 96.19 227 VAL A N 1
ATOM 1777 C CA . VAL A 1 227 ? -7.096 -20.921 2.057 1.00 96.19 227 VAL A CA 1
ATOM 1778 C C . VAL A 1 227 ? -6.637 -19.521 2.471 1.00 96.19 227 VAL A C 1
ATOM 1780 O O . VAL A 1 227 ? -6.440 -18.661 1.614 1.00 96.19 227 VAL A O 1
ATOM 1783 N N . ALA A 1 228 ? -6.515 -19.270 3.774 1.00 96.62 228 ALA A N 1
ATOM 1784 C CA . ALA A 1 228 ? -6.116 -17.961 4.291 1.00 96.62 228 ALA A CA 1
ATOM 1785 C C . ALA A 1 228 ? -5.423 -18.068 5.652 1.00 96.62 228 ALA A C 1
ATOM 1787 O O . ALA A 1 228 ? -5.600 -19.045 6.381 1.00 96.62 228 ALA A O 1
ATOM 1788 N N . ASP A 1 229 ? -4.651 -17.042 5.990 1.00 96.88 229 ASP A N 1
ATOM 1789 C CA . ASP A 1 229 ? -4.147 -16.817 7.342 1.00 96.88 229 ASP A CA 1
ATOM 1790 C C . ASP A 1 229 ? -5.206 -16.027 8.127 1.00 96.88 229 ASP A C 1
ATOM 1792 O O . ASP A 1 229 ? -5.636 -14.948 7.702 1.00 96.88 229 ASP A O 1
ATOM 1796 N N . ALA A 1 230 ? -5.676 -16.586 9.244 1.00 95.44 230 ALA A N 1
ATOM 1797 C CA . ALA A 1 230 ? -6.780 -16.026 10.019 1.00 95.44 230 ALA A CA 1
ATOM 1798 C C . ALA A 1 230 ? -6.453 -14.646 10.614 1.00 95.44 230 ALA A C 1
ATOM 1800 O O . ALA A 1 230 ? -7.283 -13.737 10.537 1.00 95.44 230 ALA A O 1
ATOM 1801 N N . GLU A 1 231 ? -5.244 -14.467 11.151 1.00 93.94 231 GLU A N 1
ATOM 1802 C CA . GLU A 1 231 ? -4.841 -13.224 11.818 1.00 93.94 231 GLU A CA 1
ATOM 1803 C C . GLU A 1 231 ? -4.606 -12.118 10.790 1.00 93.94 231 GLU A C 1
ATOM 1805 O O . GLU A 1 231 ? -5.078 -10.990 10.930 1.00 93.94 231 GLU A O 1
ATOM 1810 N N . ARG A 1 232 ? -3.962 -12.467 9.673 1.00 95.00 232 ARG A N 1
ATOM 1811 C CA . ARG A 1 232 ? -3.754 -11.538 8.559 1.00 95.00 232 ARG A CA 1
ATOM 1812 C C . ARG A 1 232 ? -5.059 -11.159 7.863 1.00 95.00 232 ARG A C 1
ATOM 1814 O O . ARG A 1 232 ? -5.231 -10.011 7.451 1.00 95.00 232 ARG A O 1
ATOM 1821 N N . THR A 1 233 ? -6.018 -12.080 7.790 1.00 96.19 233 THR A N 1
ATOM 1822 C CA . THR A 1 233 ? -7.368 -11.769 7.299 1.00 96.19 233 THR A CA 1
ATOM 1823 C C . THR A 1 233 ? -8.110 -10.843 8.263 1.00 96.19 233 THR A C 1
ATOM 1825 O O . THR A 1 233 ? -8.737 -9.884 7.807 1.00 96.19 233 THR A O 1
ATOM 1828 N N . LYS A 1 234 ? -7.992 -11.059 9.585 1.00 95.38 234 LYS A N 1
ATOM 1829 C CA . LYS A 1 234 ? -8.511 -10.127 10.600 1.00 95.38 234 LYS A CA 1
ATOM 1830 C C . LYS A 1 234 ? -7.915 -8.730 10.411 1.00 95.38 234 LYS A C 1
ATOM 1832 O O . LYS A 1 234 ? -8.675 -7.769 10.332 1.00 95.38 234 LYS A O 1
ATOM 1837 N N . GLN A 1 235 ? -6.596 -8.623 10.241 1.00 94.12 235 GLN A N 1
ATOM 1838 C CA . GLN A 1 235 ? -5.898 -7.354 10.000 1.00 94.12 235 GLN A CA 1
ATOM 1839 C C . GLN A 1 235 ? -6.449 -6.607 8.772 1.00 94.12 235 GLN A C 1
ATOM 1841 O O . GLN A 1 235 ? -6.750 -5.415 8.864 1.00 94.12 235 GLN A O 1
ATOM 1846 N N . ILE A 1 236 ? -6.649 -7.302 7.642 1.00 96.44 236 ILE A N 1
ATOM 1847 C CA . ILE A 1 236 ? -7.261 -6.706 6.442 1.00 96.44 236 ILE A CA 1
ATOM 1848 C C . ILE A 1 236 ? -8.652 -6.156 6.765 1.00 96.44 236 ILE A C 1
ATOM 1850 O O . ILE A 1 236 ? -8.932 -4.990 6.495 1.00 96.44 236 ILE A O 1
ATOM 1854 N N . LEU A 1 237 ? -9.528 -6.981 7.342 1.00 96.44 237 LEU A N 1
ATOM 1855 C CA . LEU A 1 237 ? -10.929 -6.624 7.571 1.00 96.44 237 LEU A CA 1
ATOM 1856 C C . LEU A 1 237 ? -11.092 -5.496 8.595 1.00 96.44 237 LEU A C 1
ATOM 1858 O O . LEU A 1 237 ? -11.916 -4.608 8.383 1.00 96.44 237 LEU A O 1
ATOM 1862 N N . VAL A 1 238 ? -10.278 -5.484 9.654 1.00 94.25 238 VAL A N 1
ATOM 1863 C CA . VAL A 1 238 ? -10.211 -4.379 10.623 1.00 94.25 238 VAL A CA 1
ATOM 1864 C C . VAL A 1 238 ? -9.814 -3.081 9.923 1.00 94.25 238 VAL A C 1
ATOM 1866 O O . VAL A 1 238 ? -10.454 -2.051 10.136 1.00 94.25 238 VAL A O 1
ATOM 1869 N N . ASN A 1 239 ? -8.810 -3.111 9.043 1.00 93.75 239 ASN A N 1
ATOM 1870 C CA . ASN A 1 239 ? -8.412 -1.929 8.281 1.00 93.75 239 ASN A CA 1
ATOM 1871 C C . ASN A 1 239 ? -9.529 -1.448 7.332 1.00 93.75 239 ASN A C 1
ATOM 1873 O O . ASN A 1 239 ? -9.785 -0.250 7.240 1.00 93.75 239 ASN A O 1
ATOM 1877 N N . LEU A 1 240 ? -10.242 -2.357 6.659 1.00 96.06 240 LEU A N 1
ATOM 1878 C CA . LEU A 1 240 ? -11.352 -1.980 5.775 1.00 96.06 240 LEU A CA 1
ATOM 1879 C C . LEU A 1 240 ? -12.536 -1.378 6.548 1.00 96.06 240 LEU A C 1
ATOM 1881 O O . LEU A 1 240 ? -13.011 -0.302 6.191 1.00 96.06 240 LEU A O 1
ATOM 1885 N N . LEU A 1 241 ? -12.986 -2.031 7.624 1.00 95.31 241 LEU A N 1
ATOM 1886 C CA . LEU A 1 241 ? -14.116 -1.563 8.436 1.00 95.31 241 LEU A CA 1
ATOM 1887 C C . LEU A 1 241 ? -13.799 -0.269 9.187 1.00 95.31 241 LEU A C 1
ATOM 1889 O O . LEU A 1 241 ? -14.629 0.639 9.222 1.00 95.31 241 LEU A O 1
ATOM 1893 N N . SER A 1 242 ? -12.593 -0.147 9.747 1.00 92.06 242 SER A N 1
ATOM 1894 C CA . SER A 1 242 ? -12.174 1.096 10.401 1.00 92.06 242 SER A CA 1
ATOM 1895 C C . SER A 1 242 ? -12.119 2.256 9.410 1.00 92.06 242 SER A C 1
ATOM 1897 O O . SER A 1 242 ? -12.609 3.336 9.737 1.00 92.06 242 SER A O 1
ATOM 1899 N N . ASN A 1 243 ? -11.625 2.044 8.182 1.00 92.69 243 ASN A N 1
ATOM 1900 C CA . ASN A 1 243 ? -11.670 3.060 7.131 1.00 92.69 243 ASN A CA 1
ATOM 1901 C C . ASN A 1 243 ? -13.115 3.413 6.751 1.00 92.69 243 ASN A C 1
ATOM 1903 O O . ASN A 1 243 ? -13.455 4.595 6.750 1.00 92.69 243 ASN A O 1
ATOM 1907 N N . ALA A 1 244 ? -13.989 2.431 6.534 1.00 94.12 244 ALA A N 1
ATOM 1908 C CA . ALA A 1 244 ? -15.401 2.677 6.236 1.00 94.12 244 ALA A CA 1
ATOM 1909 C C . ALA A 1 244 ? -16.086 3.544 7.315 1.00 94.12 244 ALA A C 1
ATOM 1911 O O . ALA A 1 244 ? -16.703 4.563 7.004 1.00 94.12 244 ALA A O 1
ATOM 1912 N N . ILE A 1 245 ? -15.902 3.218 8.600 1.00 92.94 245 ILE A N 1
ATOM 1913 C CA . ILE A 1 245 ? -16.446 3.997 9.731 1.00 92.94 245 ILE A CA 1
ATOM 1914 C C . ILE A 1 245 ? -15.815 5.394 9.803 1.00 92.94 245 ILE A C 1
ATOM 1916 O O . ILE A 1 245 ? -16.469 6.391 10.118 1.00 92.94 245 ILE A O 1
ATOM 1920 N N . LYS A 1 246 ? -14.515 5.496 9.536 1.00 89.44 246 LYS A N 1
ATOM 1921 C CA . LYS A 1 246 ? -13.752 6.740 9.627 1.00 89.44 246 LYS A CA 1
ATOM 1922 C C . LYS A 1 246 ? -14.148 7.746 8.549 1.00 89.44 246 LYS A C 1
ATOM 1924 O O . LYS A 1 246 ? -14.348 8.910 8.895 1.00 89.44 246 LYS A O 1
ATOM 1929 N N . TYR A 1 247 ? -14.323 7.290 7.310 1.00 90.06 247 TYR A N 1
ATOM 1930 C CA . TYR A 1 247 ? -14.645 8.112 6.137 1.00 90.06 247 TYR A CA 1
ATOM 1931 C C . TYR A 1 247 ? -16.150 8.231 5.844 1.00 90.06 247 TYR A C 1
ATOM 1933 O O . TYR A 1 247 ? -16.531 8.903 4.886 1.00 90.06 247 TYR A O 1
ATOM 1941 N N . THR A 1 248 ? -17.003 7.660 6.701 1.00 92.69 248 THR A N 1
ATOM 1942 C CA . THR A 1 248 ? -18.456 7.884 6.693 1.00 92.69 248 THR A CA 1
ATOM 1943 C C . THR A 1 248 ? -18.842 8.831 7.832 1.00 92.69 248 THR A C 1
ATOM 1945 O O . THR A 1 248 ? -18.732 8.461 9.005 1.00 92.69 248 THR A O 1
ATOM 1948 N N . PRO A 1 249 ? -19.252 10.079 7.538 1.00 88.50 249 PRO A N 1
ATOM 1949 C CA . PRO A 1 249 ? -19.759 10.996 8.559 1.00 88.50 249 PRO A CA 1
ATOM 1950 C C . PRO A 1 249 ? -21.148 10.593 9.063 1.00 88.50 249 PRO A C 1
ATOM 1952 O O . PRO A 1 249 ? -21.395 10.613 10.265 1.00 88.50 249 PRO A O 1
ATOM 1955 N N . THR A 1 250 ? -22.036 10.212 8.142 1.00 89.75 250 THR A N 1
ATOM 1956 C CA . THR A 1 250 ? -23.425 9.809 8.400 1.00 89.75 250 THR A CA 1
ATOM 1957 C C . THR A 1 250 ? -23.844 8.744 7.394 1.00 89.75 250 THR A C 1
ATOM 1959 O O . THR A 1 250 ? -23.452 8.829 6.233 1.00 89.75 250 THR A O 1
ATOM 1962 N N . GLY A 1 251 ? -24.675 7.789 7.810 1.00 93.12 251 GLY A N 1
ATOM 1963 C CA . GLY A 1 251 ? -25.191 6.733 6.940 1.00 93.12 251 GLY A CA 1
ATOM 1964 C C . GLY A 1 251 ? -24.852 5.347 7.473 1.00 93.12 251 GLY A C 1
ATOM 1965 O O . GLY A 1 251 ? -24.967 5.107 8.677 1.00 93.12 251 GLY A O 1
ATOM 1966 N N . LYS A 1 252 ? -24.448 4.439 6.581 1.00 95.06 252 LYS A N 1
ATOM 1967 C CA . LYS A 1 252 ? -24.263 3.023 6.908 1.00 95.06 252 LYS A CA 1
ATOM 1968 C C . LYS A 1 252 ? -22.946 2.452 6.395 1.00 95.06 252 LYS A C 1
ATOM 1970 O O . LYS A 1 252 ? -22.406 2.891 5.380 1.00 95.06 252 LYS A O 1
ATOM 1975 N N . VAL A 1 253 ? -22.479 1.429 7.098 1.00 97.06 253 VAL A N 1
ATOM 1976 C CA . VAL A 1 253 ? -21.387 0.546 6.694 1.00 97.06 253 VAL A CA 1
ATOM 1977 C C . VAL A 1 253 ? -21.944 -0.871 6.661 1.00 97.06 253 VAL A C 1
ATOM 1979 O O . VAL A 1 253 ? -22.572 -1.318 7.615 1.00 97.06 253 VAL A O 1
ATOM 1982 N N . GLU A 1 254 ? -21.736 -1.589 5.569 1.00 96.94 254 GLU A N 1
ATOM 1983 C CA . GLU A 1 254 ? -22.240 -2.943 5.374 1.00 96.94 254 GLU A CA 1
ATOM 1984 C C . GLU A 1 254 ? -21.088 -3.888 5.041 1.00 96.94 254 GLU A C 1
ATOM 1986 O O . GLU A 1 254 ? -20.253 -3.594 4.188 1.00 96.94 254 GLU A O 1
ATOM 1991 N N . ILE A 1 255 ? -21.043 -5.040 5.707 1.00 97.12 255 ILE A N 1
ATOM 1992 C CA . ILE A 1 255 ? -20.150 -6.137 5.347 1.00 97.12 255 ILE A CA 1
ATOM 1993 C C . ILE A 1 255 ? -20.975 -7.291 4.790 1.00 97.12 255 ILE A C 1
ATOM 1995 O O . ILE A 1 255 ? -21.893 -7.793 5.435 1.00 97.12 255 ILE A O 1
ATOM 1999 N N . GLN A 1 256 ? -20.650 -7.704 3.571 1.00 96.06 256 GLN A N 1
ATOM 2000 C CA . GLN A 1 256 ? -21.381 -8.731 2.840 1.00 96.06 256 GLN A CA 1
ATOM 2001 C C . GLN A 1 256 ? -20.423 -9.732 2.207 1.00 96.06 256 GLN A C 1
ATOM 2003 O O . GLN A 1 256 ? -19.242 -9.447 1.989 1.00 96.06 256 GLN A O 1
ATOM 2008 N N . SER A 1 257 ? -20.941 -10.913 1.888 1.00 95.19 257 SER A N 1
ATOM 2009 C CA . SER A 1 257 ? -20.166 -11.946 1.220 1.00 95.19 257 SER A CA 1
ATOM 2010 C C . SER A 1 257 ? -20.891 -12.550 0.028 1.00 95.19 257 SER A C 1
ATOM 2012 O O . SER A 1 257 ? -22.118 -12.669 -0.005 1.00 95.19 257 SER A O 1
ATOM 2014 N N . ARG A 1 258 ? -20.100 -12.953 -0.966 1.00 94.94 258 ARG A N 1
ATOM 2015 C CA . ARG A 1 258 ? -20.555 -13.753 -2.102 1.00 94.94 258 ARG A CA 1
ATOM 2016 C C . ARG A 1 258 ? -19.517 -14.806 -2.450 1.00 94.94 258 ARG A C 1
ATOM 2018 O O . ARG A 1 258 ? -18.325 -14.631 -2.205 1.00 94.94 258 ARG A O 1
ATOM 2025 N N . GLU A 1 259 ? -19.971 -15.880 -3.067 1.00 93.69 259 GLU A N 1
ATOM 2026 C CA . GLU A 1 259 ? -19.105 -16.896 -3.643 1.00 93.69 259 GLU A CA 1
ATOM 2027 C C . GLU A 1 259 ? -19.316 -16.979 -5.150 1.00 93.69 259 GLU A C 1
ATOM 2029 O O . GLU A 1 259 ? -20.422 -16.762 -5.643 1.00 93.69 259 GLU A O 1
ATOM 2034 N N . ASP A 1 260 ? -18.240 -17.264 -5.875 1.00 93.88 260 ASP A N 1
ATOM 2035 C CA . ASP A 1 260 ? -18.272 -17.458 -7.321 1.00 93.88 260 ASP A CA 1
ATOM 2036 C C . ASP A 1 260 ? -17.155 -18.430 -7.724 1.00 93.88 260 ASP A C 1
ATOM 2038 O O . ASP A 1 260 ? -15.965 -18.173 -7.508 1.00 93.88 260 ASP A O 1
ATOM 2042 N N . GLY A 1 261 ? -17.554 -19.599 -8.232 1.00 93.31 261 GLY A N 1
ATOM 2043 C CA . GLY A 1 261 ? -16.657 -20.707 -8.553 1.00 93.31 261 GLY A CA 1
ATOM 2044 C C . GLY A 1 261 ? -15.742 -21.087 -7.383 1.00 93.31 261 GLY A C 1
ATOM 2045 O O . GLY A 1 261 ? -16.201 -21.490 -6.314 1.00 93.31 261 GLY A O 1
ATOM 2046 N N . GLU A 1 262 ? -14.437 -20.937 -7.604 1.00 95.44 262 GLU A N 1
ATOM 2047 C CA . GLU A 1 262 ? -13.336 -21.276 -6.686 1.00 95.44 262 GLU A CA 1
ATOM 2048 C C . GLU A 1 262 ? -12.999 -20.160 -5.678 1.00 95.44 262 GLU A C 1
ATOM 2050 O O . GLU A 1 262 ? -12.015 -20.260 -4.941 1.00 95.44 262 GLU A O 1
ATOM 2055 N N . TRP A 1 263 ? -13.780 -19.077 -5.651 1.00 96.94 263 TRP A N 1
ATOM 2056 C CA . TRP A 1 263 ? -13.457 -17.866 -4.901 1.00 96.94 263 TRP A CA 1
ATOM 2057 C C . TRP A 1 263 ? -14.579 -17.448 -3.949 1.00 96.94 263 TRP A C 1
ATOM 2059 O O . TRP A 1 263 ? -15.768 -17.623 -4.222 1.00 96.94 263 TRP A O 1
ATOM 2069 N N . VAL A 1 264 ? -14.170 -16.858 -2.830 1.00 96.75 264 VAL A N 1
ATOM 2070 C CA . VAL A 1 264 ? -15.014 -16.145 -1.871 1.00 96.75 264 VAL A CA 1
ATOM 2071 C C . VAL A 1 264 ? -14.641 -14.670 -1.923 1.00 96.75 264 VAL A C 1
ATOM 2073 O O . VAL A 1 264 ? -13.462 -14.315 -1.973 1.00 96.75 264 VAL A O 1
ATOM 2076 N N . TYR A 1 265 ? -15.654 -13.816 -1.906 1.00 97.19 265 TYR A N 1
ATOM 2077 C CA . TYR A 1 265 ? -15.522 -12.371 -1.921 1.00 97.19 265 TYR A CA 1
ATOM 2078 C C . TYR A 1 265 ? -16.177 -11.810 -0.666 1.00 97.19 265 TYR A C 1
ATOM 2080 O O . TYR A 1 265 ? -17.336 -12.118 -0.383 1.00 97.19 265 TYR A O 1
ATOM 2088 N N . ILE A 1 266 ? -15.440 -10.981 0.063 1.00 97.75 266 ILE A N 1
ATOM 2089 C CA . ILE A 1 266 ? -15.944 -10.205 1.194 1.00 97.75 266 ILE A CA 1
ATOM 2090 C C . ILE A 1 266 ? -15.894 -8.745 0.786 1.00 97.75 266 ILE A C 1
ATOM 2092 O O . ILE A 1 266 ? -14.821 -8.238 0.461 1.00 97.75 266 ILE A O 1
ATOM 2096 N N . THR A 1 267 ? -17.038 -8.077 0.808 1.00 97.94 267 THR A N 1
ATOM 2097 C CA . THR A 1 267 ? -17.147 -6.667 0.453 1.00 97.94 267 THR A CA 1
ATOM 2098 C C . THR A 1 267 ? -17.517 -5.860 1.686 1.00 97.94 267 THR A C 1
ATOM 2100 O O . THR A 1 267 ? -18.513 -6.161 2.340 1.00 97.94 267 THR A O 1
ATOM 2103 N N . VAL A 1 268 ? -16.723 -4.832 1.978 1.00 98.00 268 VAL A N 1
ATOM 2104 C CA . VAL A 1 268 ? -17.051 -3.768 2.930 1.00 98.00 268 VAL A CA 1
ATOM 2105 C C . VAL A 1 268 ? -17.520 -2.569 2.115 1.00 98.00 268 VAL A C 1
ATOM 2107 O O . VAL A 1 268 ? -16.740 -2.011 1.344 1.00 98.00 268 VAL A O 1
ATOM 2110 N N . ALA A 1 269 ? -18.795 -2.227 2.247 1.00 97.38 269 ALA A N 1
ATOM 2111 C CA . ALA A 1 269 ? -19.442 -1.116 1.571 1.00 97.38 269 ALA A CA 1
ATOM 2112 C C . ALA A 1 269 ? -19.728 0.011 2.566 1.00 97.38 269 ALA A C 1
ATOM 2114 O O . ALA A 1 269 ? -20.217 -0.238 3.666 1.00 97.38 269 ALA A O 1
ATOM 2115 N N . ASP A 1 270 ? -19.452 1.247 2.179 1.00 96.81 270 ASP A N 1
ATOM 2116 C CA . ASP A 1 270 ? -19.755 2.441 2.958 1.00 96.81 270 ASP A CA 1
ATOM 2117 C C . ASP A 1 270 ? -20.557 3.443 2.129 1.00 96.81 270 ASP A C 1
ATOM 2119 O O . ASP A 1 270 ? -20.431 3.486 0.906 1.00 96.81 270 ASP A O 1
ATOM 2123 N N . SER A 1 271 ? -21.385 4.246 2.798 1.00 95.69 271 SER A N 1
ATOM 2124 C CA . SER A 1 271 ? -22.090 5.388 2.201 1.00 95.69 271 SER A CA 1
ATOM 2125 C C . SER A 1 271 ? -21.386 6.713 2.517 1.00 95.69 271 SER A C 1
ATOM 2127 O O . SER A 1 271 ? -22.042 7.709 2.831 1.00 95.69 271 SER A O 1
ATOM 2129 N N . GLY A 1 272 ? -20.053 6.687 2.597 1.00 91.62 272 GLY A N 1
ATOM 2130 C CA . GLY A 1 272 ? -19.241 7.824 2.997 1.00 91.62 272 GLY A CA 1
ATOM 2131 C C . GLY A 1 272 ? -18.999 8.818 1.867 1.00 91.62 272 GLY A C 1
ATOM 2132 O O . GLY A 1 272 ? -19.740 8.898 0.892 1.00 91.62 272 GLY A O 1
ATOM 2133 N N . MET A 1 273 ? -17.918 9.585 1.998 1.00 89.69 273 MET A N 1
ATOM 2134 C CA . MET A 1 273 ? -17.575 10.663 1.056 1.00 89.69 273 MET A CA 1
ATOM 2135 C C . MET A 1 273 ? -17.259 10.167 -0.365 1.00 89.69 273 MET A C 1
ATOM 2137 O O . MET A 1 273 ? -17.251 10.961 -1.301 1.00 89.69 273 MET A O 1
ATOM 2141 N N . GLY A 1 274 ? -17.002 8.869 -0.542 1.00 89.94 274 GLY A N 1
ATOM 2142 C CA . GLY A 1 274 ? -16.545 8.317 -1.813 1.00 89.94 274 GLY A CA 1
ATOM 2143 C C . GLY A 1 274 ? -15.132 8.776 -2.191 1.00 89.94 274 GLY A C 1
ATOM 2144 O O . GLY A 1 274 ? -14.450 9.476 -1.442 1.00 89.94 274 GLY A O 1
ATOM 2145 N N . ILE A 1 275 ? -14.666 8.321 -3.351 1.00 90.81 275 ILE A N 1
ATOM 2146 C CA . ILE A 1 275 ? -13.312 8.543 -3.861 1.00 90.81 275 ILE A CA 1
ATOM 2147 C C . ILE A 1 275 ? -13.428 8.864 -5.353 1.00 90.81 275 ILE A C 1
ATOM 2149 O O . ILE A 1 275 ? -14.062 8.119 -6.100 1.00 90.81 275 ILE A O 1
ATOM 2153 N N . SER A 1 276 ? -12.810 9.962 -5.791 1.00 91.31 276 SER A N 1
ATOM 2154 C CA . SER A 1 276 ? -12.746 10.326 -7.211 1.00 91.31 276 SER A CA 1
ATOM 2155 C C . SER A 1 276 ? -11.944 9.301 -8.028 1.00 91.31 276 SER A C 1
ATOM 2157 O O . SER A 1 276 ? -11.097 8.577 -7.494 1.00 91.31 276 SER A O 1
ATOM 2159 N N . SER A 1 277 ? -12.169 9.252 -9.344 1.00 89.38 277 SER A N 1
ATOM 2160 C CA . SER A 1 277 ? -11.486 8.308 -10.245 1.00 89.38 277 SER A CA 1
ATOM 2161 C C . SER A 1 277 ? -9.962 8.413 -10.187 1.00 89.38 277 SER A C 1
ATOM 2163 O O . SER A 1 277 ? -9.272 7.395 -10.211 1.00 89.38 277 SER A O 1
ATOM 2165 N N . ASP A 1 278 ? -9.444 9.636 -10.088 1.00 87.75 278 ASP A N 1
ATOM 2166 C CA . ASP A 1 278 ? -8.006 9.913 -10.100 1.00 87.75 278 ASP A CA 1
ATOM 2167 C C . ASP A 1 278 ? -7.357 9.407 -8.810 1.00 87.75 278 ASP A C 1
ATOM 2169 O O . ASP A 1 278 ? -6.320 8.739 -8.829 1.00 87.75 278 ASP A O 1
ATOM 2173 N N . ASN A 1 279 ? -8.035 9.631 -7.684 1.00 88.56 279 ASN A N 1
ATOM 2174 C CA . ASN A 1 279 ? -7.587 9.177 -6.377 1.00 88.56 279 ASN A CA 1
ATOM 2175 C C . ASN A 1 279 ? -7.684 7.651 -6.231 1.00 88.56 279 ASN A C 1
ATOM 2177 O O . ASN A 1 279 ? -6.852 7.030 -5.567 1.00 88.56 279 ASN A O 1
ATOM 2181 N N . LEU A 1 280 ? -8.670 7.022 -6.879 1.00 89.06 280 LEU A N 1
ATOM 2182 C CA . LEU A 1 280 ? -8.863 5.572 -6.840 1.00 89.06 280 LEU A CA 1
ATOM 2183 C C . LEU A 1 280 ? -7.687 4.810 -7.479 1.00 89.06 280 LEU A C 1
ATOM 2185 O O . LEU A 1 280 ? -7.332 3.729 -7.008 1.00 89.06 280 LEU A O 1
ATOM 2189 N N . GLN A 1 281 ? -7.024 5.391 -8.489 1.00 87.38 281 GLN A N 1
ATOM 2190 C CA . GLN A 1 281 ? -5.834 4.796 -9.120 1.00 87.38 281 GLN A CA 1
ATOM 2191 C C . GLN A 1 281 ? -4.633 4.721 -8.169 1.00 87.38 281 GLN A C 1
ATOM 2193 O O . GLN A 1 281 ? -3.828 3.794 -8.255 1.00 87.38 281 GLN A O 1
ATOM 2198 N N . GLN A 1 282 ? -4.524 5.679 -7.249 1.00 85.75 282 GLN A N 1
ATOM 2199 C CA . GLN A 1 282 ? -3.418 5.787 -6.298 1.00 85.75 282 GLN A CA 1
ATOM 2200 C C . GLN A 1 282 ? -3.776 5.258 -4.902 1.00 85.75 282 GLN A C 1
ATOM 2202 O O . GLN A 1 282 ? -2.919 5.214 -4.027 1.00 85.75 282 GLN A O 1
ATOM 2207 N N . LEU A 1 283 ? -5.012 4.797 -4.690 1.00 89.06 283 LEU A N 1
ATOM 2208 C CA . LEU A 1 283 ? -5.553 4.417 -3.380 1.00 89.06 283 LEU A CA 1
ATOM 2209 C C . LEU A 1 283 ? -4.740 3.344 -2.646 1.00 89.06 283 LEU A C 1
ATOM 2211 O O . LEU A 1 283 ? -4.670 3.330 -1.420 1.00 89.06 283 LEU A O 1
ATOM 2215 N N . PHE A 1 284 ? -4.137 2.434 -3.406 1.00 91.12 284 PHE A N 1
ATOM 2216 C CA . PHE A 1 284 ? -3.293 1.369 -2.876 1.00 91.12 284 PHE A CA 1
ATOM 2217 C C . PHE A 1 284 ? -1.804 1.709 -2.935 1.00 91.12 284 PHE A C 1
ATOM 2219 O O . PHE A 1 284 ? -0.990 0.816 -2.749 1.00 91.12 284 PHE A O 1
ATOM 2226 N N . SER A 1 285 ? -1.422 2.948 -3.230 1.00 85.38 285 SER A N 1
ATOM 2227 C CA . SER A 1 285 ? -0.030 3.387 -3.171 1.00 85.38 285 SER A CA 1
ATOM 2228 C C . SER A 1 285 ? 0.379 3.657 -1.725 1.00 85.38 285 SER A C 1
ATOM 2230 O O . SER A 1 285 ? -0.430 4.071 -0.893 1.00 85.38 285 SER A O 1
ATOM 2232 N N . LYS A 1 286 ? 1.657 3.438 -1.412 1.00 84.19 286 LYS A N 1
ATOM 2233 C CA . LYS A 1 286 ? 2.198 3.720 -0.078 1.00 84.19 286 LYS A CA 1
ATOM 2234 C C . LYS A 1 286 ? 2.051 5.200 0.259 1.00 84.19 286 LYS A C 1
ATOM 2236 O O . LYS A 1 286 ? 2.319 6.046 -0.590 1.00 84.19 286 LYS A O 1
ATOM 2241 N N . PHE A 1 287 ? 1.662 5.488 1.501 1.00 76.12 287 PHE A N 1
ATOM 2242 C CA . PHE A 1 287 ? 1.536 6.848 2.05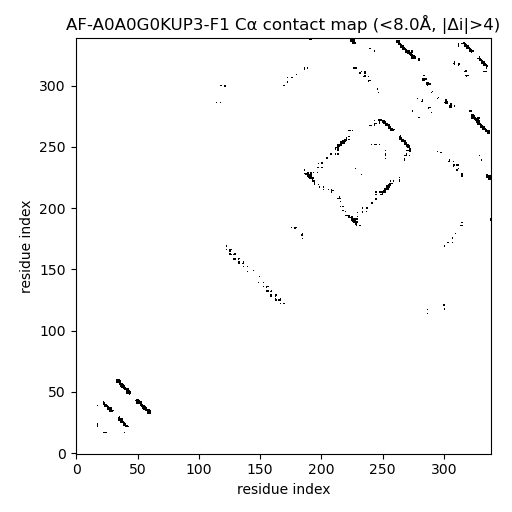5 1.00 76.12 287 PHE A CA 1
ATOM 2243 C C . PHE A 1 287 ? 0.516 7.728 1.341 1.00 76.12 287 PHE A C 1
ATOM 2245 O O . PHE A 1 287 ? 0.374 8.908 1.663 1.00 76.12 287 PHE A O 1
ATOM 2252 N N . TYR A 1 288 ? -0.221 7.162 0.390 1.00 78.94 288 TYR A N 1
ATOM 2253 C CA . TYR A 1 288 ? -1.182 7.921 -0.361 1.00 78.94 288 TYR A CA 1
ATOM 2254 C C . TYR A 1 288 ? -2.397 8.213 0.512 1.00 78.94 288 TYR A C 1
ATOM 2256 O O . TYR A 1 288 ? -3.007 7.328 1.119 1.00 78.94 288 TYR A O 1
ATOM 2264 N N . ARG A 1 289 ? -2.743 9.494 0.582 1.00 77.50 289 ARG A N 1
ATOM 2265 C CA . ARG A 1 289 ? -3.942 9.992 1.240 1.00 77.50 289 ARG A CA 1
ATOM 2266 C C . ARG A 1 289 ? -4.568 11.022 0.328 1.00 77.50 289 ARG A C 1
ATOM 2268 O O . ARG A 1 289 ? -3.889 11.930 -0.141 1.00 77.50 289 ARG A O 1
ATOM 2275 N N . VAL A 1 290 ? -5.875 10.908 0.139 1.00 76.75 290 VAL A N 1
ATOM 2276 C CA . VAL A 1 290 ? -6.665 11.949 -0.513 1.00 76.75 290 VAL A CA 1
ATOM 2277 C C . VAL A 1 290 ? -6.552 13.218 0.334 1.00 76.75 290 VAL A C 1
ATOM 2279 O O . VAL A 1 290 ? -6.958 13.209 1.497 1.00 76.75 290 VAL A O 1
ATOM 2282 N N . GLN A 1 291 ? -5.951 14.277 -0.214 1.00 67.12 291 GLN A N 1
ATOM 2283 C CA . GLN A 1 291 ? -5.763 15.569 0.455 1.00 67.12 291 GLN A CA 1
ATOM 2284 C C . GLN A 1 291 ? -6.883 16.531 0.047 1.00 67.12 291 GLN A C 1
ATOM 2286 O O . GLN A 1 291 ? -6.704 17.387 -0.814 1.00 67.12 291 GLN A O 1
ATOM 2291 N N . VAL A 1 292 ? -8.059 16.374 0.652 1.00 66.06 292 VAL A N 1
ATOM 2292 C CA . VAL A 1 292 ? -9.197 17.289 0.488 1.00 66.06 292 VAL A CA 1
ATOM 2293 C C . VAL A 1 292 ? -9.503 17.902 1.856 1.00 66.06 292 VAL A C 1
ATOM 2295 O O . VAL A 1 292 ? -9.188 17.311 2.891 1.00 66.06 292 VAL A O 1
ATOM 2298 N N . ALA A 1 293 ? -10.091 19.100 1.896 1.00 61.44 293 ALA A N 1
ATOM 2299 C CA . ALA A 1 293 ? -10.408 19.798 3.149 1.00 61.44 293 ALA A CA 1
ATOM 2300 C C . ALA A 1 293 ? -11.203 18.918 4.140 1.00 61.44 293 ALA A C 1
ATOM 2302 O O . ALA A 1 293 ? -10.998 18.988 5.350 1.00 61.44 293 ALA A O 1
ATOM 2303 N N . GLU A 1 294 ? -12.050 18.034 3.614 1.00 60.69 294 GLU A N 1
ATOM 2304 C CA . GLU A 1 294 ? -12.896 17.104 4.368 1.00 60.69 294 GLU A CA 1
ATOM 2305 C C . GLU A 1 294 ? -12.115 15.915 4.961 1.00 60.69 294 GLU A C 1
ATOM 2307 O O . GLU A 1 294 ? -12.485 15.384 6.009 1.00 60.69 294 GLU A O 1
ATOM 2312 N N . THR A 1 295 ? -10.989 15.523 4.353 1.00 61.78 295 THR A N 1
ATOM 2313 C CA . THR A 1 295 ? -10.124 14.423 4.819 1.00 61.78 295 THR A CA 1
ATOM 2314 C C . THR A 1 295 ? -8.899 14.903 5.602 1.00 61.78 295 THR A C 1
ATOM 2316 O O . THR A 1 295 ? -8.240 14.093 6.261 1.00 61.78 295 THR A O 1
ATOM 2319 N N . ALA A 1 296 ? -8.601 16.207 5.582 1.00 60.16 296 ALA A N 1
ATOM 2320 C CA . ALA A 1 296 ? -7.422 16.802 6.215 1.00 60.16 296 ALA A CA 1
ATOM 2321 C C . ALA A 1 296 ? -7.355 16.547 7.733 1.00 60.16 296 ALA A C 1
ATOM 2323 O O . ALA A 1 296 ? -6.289 16.247 8.268 1.00 60.16 296 ALA A O 1
ATOM 2324 N N . ASN A 1 297 ? -8.501 16.577 8.419 1.00 60.50 297 ASN A N 1
ATOM 2325 C CA . ASN A 1 297 ? -8.586 16.344 9.868 1.00 60.50 297 ASN A CA 1
ATOM 2326 C C . ASN A 1 297 ? -8.644 14.855 10.256 1.00 60.50 297 ASN A C 1
ATOM 2328 O O . ASN A 1 297 ? -8.668 14.512 11.440 1.00 60.50 297 ASN A O 1
ATOM 2332 N N . ILE A 1 298 ? -8.676 13.950 9.277 1.00 66.88 298 ILE A N 1
ATOM 2333 C CA . ILE A 1 298 ? -8.826 12.514 9.498 1.00 66.88 298 ILE A CA 1
ATOM 2334 C C . ILE A 1 298 ? -7.430 11.870 9.597 1.00 66.88 298 ILE A C 1
ATOM 2336 O O . ILE A 1 298 ? -6.836 11.512 8.584 1.00 66.88 298 ILE A O 1
ATOM 2340 N N . SER A 1 299 ? -6.904 11.697 10.818 1.00 66.62 299 SER A N 1
ATOM 2341 C CA . SER A 1 299 ? -5.570 11.106 11.090 1.00 66.62 299 SER A CA 1
ATOM 2342 C C . SER A 1 299 ? -5.394 9.716 10.466 1.00 66.62 299 SER A C 1
ATOM 2344 O O . SER A 1 299 ? -6.295 8.889 10.563 1.00 66.62 299 SER A O 1
ATOM 2346 N N . GLY A 1 300 ? -4.262 9.431 9.819 1.00 72.81 300 GLY A N 1
ATOM 2347 C CA . GLY A 1 300 ? -3.986 8.118 9.234 1.00 72.81 300 GLY A CA 1
ATOM 2348 C C . GLY A 1 300 ? -2.645 8.058 8.510 1.00 72.81 300 GLY A C 1
ATOM 2349 O O . GLY A 1 300 ? -2.178 9.046 7.956 1.00 72.81 300 GLY A O 1
ATOM 2350 N N . THR A 1 301 ? -2.050 6.872 8.474 1.00 73.62 301 THR A N 1
ATOM 2351 C CA . THR A 1 301 ? -0.684 6.651 7.971 1.00 73.62 301 THR A CA 1
ATOM 2352 C C . THR A 1 301 ? -0.605 6.553 6.444 1.00 73.62 301 THR A C 1
ATOM 2354 O O . THR A 1 301 ? 0.465 6.708 5.865 1.00 73.62 301 THR A O 1
ATOM 2357 N N . GLY A 1 302 ? -1.731 6.273 5.774 1.00 80.69 302 GLY A N 1
ATOM 2358 C CA . GLY A 1 302 ? -1.758 5.953 4.340 1.00 80.69 302 GLY A CA 1
ATOM 2359 C C . GLY A 1 302 ? -1.146 4.584 4.008 1.00 80.69 302 GLY A C 1
ATOM 2360 O O . GLY A 1 302 ? -0.922 4.279 2.842 1.00 80.69 302 GLY A O 1
ATOM 2361 N N . LEU A 1 303 ? -0.856 3.756 5.018 1.00 85.62 303 LEU A N 1
ATOM 2362 C CA . LEU A 1 303 ? -0.251 2.434 4.837 1.00 85.62 303 LEU A CA 1
ATOM 2363 C C . LEU A 1 303 ? -1.267 1.296 4.858 1.00 85.62 303 LEU A C 1
ATOM 2365 O O . LEU A 1 303 ? -1.088 0.316 4.140 1.00 85.62 303 LEU A O 1
ATOM 2369 N N . GLY A 1 304 ? -2.343 1.428 5.637 1.00 89.81 304 GLY A N 1
ATOM 2370 C CA . GLY A 1 304 ? -3.254 0.318 5.919 1.00 89.81 304 GLY A CA 1
ATOM 2371 C C . GLY A 1 304 ? -3.820 -0.367 4.670 1.00 89.81 304 GLY A C 1
ATOM 2372 O O . GLY A 1 304 ? -3.802 -1.592 4.580 1.00 89.81 304 GLY A O 1
ATOM 2373 N N . LEU A 1 305 ? -4.288 0.393 3.668 1.00 93.31 305 LEU A N 1
ATOM 2374 C CA . LEU A 1 305 ? -4.823 -0.183 2.422 1.00 93.31 305 LEU A CA 1
ATOM 2375 C C . LEU A 1 305 ? -3.749 -0.855 1.557 1.00 93.31 305 LEU A C 1
ATOM 2377 O O . LEU A 1 305 ? -4.019 -1.913 0.986 1.00 93.31 305 LEU A O 1
ATOM 2381 N N . TRP A 1 306 ? -2.542 -0.285 1.481 1.00 93.12 306 TRP A N 1
ATOM 2382 C CA . TRP A 1 306 ? -1.423 -0.921 0.781 1.00 93.12 306 TRP A CA 1
ATOM 2383 C C . TRP A 1 306 ? -1.030 -2.233 1.476 1.00 93.12 306 TRP A C 1
ATOM 2385 O O . TRP A 1 306 ? -1.015 -3.274 0.822 1.00 93.12 306 TRP A O 1
ATOM 2395 N N . ILE A 1 307 ? -0.836 -2.220 2.804 1.00 93.44 307 ILE A N 1
ATOM 2396 C CA . ILE A 1 307 ? -0.533 -3.422 3.602 1.00 93.44 307 ILE A CA 1
ATOM 2397 C C . ILE A 1 307 ? -1.615 -4.486 3.385 1.00 93.44 307 ILE A C 1
ATOM 2399 O O . ILE A 1 307 ? -1.305 -5.637 3.080 1.00 93.44 307 ILE A O 1
ATOM 2403 N N . ALA A 1 308 ? -2.892 -4.105 3.472 1.00 95.88 308 ALA A N 1
ATOM 2404 C CA . ALA A 1 308 ? -4.006 -5.026 3.282 1.00 95.88 308 ALA A CA 1
ATOM 2405 C C . ALA A 1 308 ? -4.005 -5.683 1.890 1.00 95.88 308 ALA A C 1
ATOM 2407 O O . ALA A 1 308 ? -4.272 -6.882 1.768 1.00 95.88 308 ALA A O 1
ATOM 2408 N N . ARG A 1 309 ? -3.672 -4.924 0.837 1.00 96.19 309 ARG A N 1
ATOM 2409 C CA . ARG A 1 309 ? -3.576 -5.452 -0.528 1.00 96.19 309 ARG A CA 1
ATOM 2410 C C . ARG A 1 309 ? -2.395 -6.404 -0.692 1.00 96.19 309 ARG A C 1
ATOM 2412 O O . ARG A 1 309 ? -2.576 -7.475 -1.267 1.00 96.19 309 ARG A O 1
ATOM 2419 N N . GLU A 1 310 ? -1.229 -6.060 -0.156 1.00 95.38 310 GLU A N 1
ATOM 2420 C CA . GLU A 1 310 ? -0.034 -6.914 -0.196 1.00 95.38 310 GLU A CA 1
ATOM 2421 C C . GLU A 1 310 ? -0.252 -8.233 0.555 1.00 95.38 310 GLU A C 1
ATOM 2423 O O . GLU A 1 310 ? 0.092 -9.305 0.053 1.00 95.38 310 GLU A O 1
ATOM 2428 N N . ILE A 1 311 ? -0.891 -8.181 1.728 1.00 95.75 311 ILE A N 1
ATOM 2429 C CA . ILE A 1 311 ? -1.281 -9.375 2.486 1.00 95.75 311 ILE A CA 1
ATOM 2430 C C . ILE A 1 311 ? -2.239 -10.242 1.656 1.00 95.75 311 ILE A C 1
ATOM 2432 O O . ILE A 1 311 ? -2.012 -11.445 1.511 1.00 95.75 311 ILE A O 1
ATOM 2436 N N . ALA A 1 312 ? -3.288 -9.645 1.076 1.00 96.94 312 ALA A N 1
ATOM 2437 C CA . ALA A 1 312 ? -4.256 -10.372 0.253 1.00 96.94 312 ALA A CA 1
ATOM 2438 C C . ALA A 1 312 ? -3.587 -11.061 -0.947 1.00 96.94 312 ALA A C 1
ATOM 2440 O O . ALA A 1 312 ? -3.872 -12.225 -1.231 1.00 96.94 312 ALA A O 1
ATOM 2441 N N . GLN A 1 313 ? -2.667 -10.369 -1.622 1.00 95.94 313 GLN A N 1
ATOM 2442 C CA . GLN A 1 313 ? -1.924 -10.910 -2.761 1.00 95.94 313 GLN A CA 1
ATOM 2443 C C . GLN A 1 313 ? -0.964 -12.029 -2.358 1.00 95.94 313 GLN A C 1
ATOM 2445 O O . GLN A 1 313 ? -0.904 -13.055 -3.037 1.00 95.94 313 GLN A O 1
ATOM 2450 N N . LYS A 1 314 ? -0.267 -11.895 -1.224 1.00 94.62 314 LYS A N 1
ATOM 2451 C CA . LYS A 1 314 ? 0.595 -12.962 -0.693 1.00 94.62 314 LYS A CA 1
ATOM 2452 C C . LYS A 1 314 ? -0.188 -14.215 -0.279 1.00 94.62 314 LYS A C 1
ATOM 2454 O O . LYS A 1 314 ? 0.362 -15.309 -0.359 1.00 94.62 314 LYS A O 1
ATOM 2459 N N . MET A 1 315 ? -1.467 -14.089 0.088 1.00 95.25 315 MET A N 1
ATOM 2460 C CA . MET A 1 315 ? -2.374 -15.232 0.292 1.00 95.25 315 MET A CA 1
ATOM 2461 C C . MET A 1 315 ? -2.910 -15.839 -1.024 1.00 95.25 315 MET A C 1
ATOM 2463 O O . MET A 1 315 ? -3.707 -16.774 -0.994 1.00 95.25 315 MET A O 1
ATOM 2467 N N . GLY A 1 316 ? -2.499 -15.328 -2.192 1.00 94.62 316 GLY A N 1
ATOM 2468 C CA . GLY A 1 316 ? -2.991 -15.763 -3.507 1.00 94.62 316 GLY A CA 1
ATOM 2469 C C . GLY A 1 316 ? -4.364 -15.190 -3.883 1.00 94.62 316 GLY A C 1
ATOM 2470 O O . GLY A 1 316 ? -4.988 -15.647 -4.843 1.00 94.62 316 GLY A O 1
ATOM 2471 N N . GLY A 1 317 ? -4.844 -14.214 -3.113 1.00 96.44 317 GLY A N 1
ATOM 2472 C CA . GLY A 1 317 ? -6.067 -13.461 -3.343 1.00 96.44 317 GLY A CA 1
ATOM 2473 C C . GLY A 1 317 ? -5.805 -12.099 -3.984 1.00 96.44 317 GLY A C 1
ATOM 2474 O O . GLY A 1 317 ? -4.784 -11.873 -4.632 1.00 96.44 317 GLY A O 1
ATOM 2475 N N . ASN A 1 318 ? -6.746 -11.172 -3.812 1.00 97.44 318 ASN A N 1
ATOM 2476 C CA . ASN A 1 318 ? -6.549 -9.764 -4.163 1.00 97.44 318 ASN A CA 1
ATOM 2477 C C . ASN A 1 318 ? -7.515 -8.866 -3.375 1.00 97.44 318 ASN A C 1
ATOM 2479 O O . ASN A 1 318 ? -8.545 -9.334 -2.893 1.00 97.44 318 ASN A O 1
ATOM 2483 N N . LEU A 1 319 ? -7.201 -7.576 -3.291 1.00 97.81 319 LEU A N 1
ATOM 2484 C CA . LEU A 1 319 ? -8.064 -6.541 -2.729 1.00 97.81 319 LEU A CA 1
ATOM 2485 C C . LEU A 1 319 ? -8.323 -5.476 -3.798 1.00 97.81 319 LEU A C 1
ATOM 2487 O O . LEU A 1 319 ? -7.377 -4.913 -4.348 1.00 97.81 319 LEU A O 1
ATOM 2491 N N . ASN A 1 320 ? -9.598 -5.218 -4.083 1.00 96.88 320 ASN A N 1
ATOM 2492 C CA . ASN A 1 320 ? -10.043 -4.230 -5.066 1.00 96.88 320 ASN A CA 1
ATOM 2493 C C . ASN A 1 320 ? -10.936 -3.176 -4.406 1.00 96.88 320 ASN A C 1
ATOM 2495 O O . ASN A 1 320 ? -11.559 -3.451 -3.381 1.00 96.88 320 ASN A O 1
ATOM 2499 N N . ALA A 1 321 ? -11.017 -1.995 -5.016 1.00 96.75 321 ALA A N 1
ATOM 2500 C CA . ALA A 1 321 ? -11.893 -0.917 -4.583 1.00 96.75 321 ALA A CA 1
ATOM 2501 C C . ALA A 1 321 ? -12.690 -0.367 -5.768 1.00 96.75 321 ALA A C 1
ATOM 2503 O O . ALA A 1 321 ? -12.141 -0.181 -6.853 1.00 96.75 321 ALA A O 1
ATOM 2504 N N . GLU A 1 322 ? -13.964 -0.086 -5.532 1.00 95.94 322 GLU A N 1
ATOM 2505 C CA . GLU A 1 322 ? -14.870 0.618 -6.438 1.00 95.94 322 GLU A CA 1
ATOM 2506 C C . GLU A 1 322 ? -15.505 1.755 -5.639 1.00 95.94 322 GLU A C 1
ATOM 2508 O O . GLU A 1 322 ? -15.900 1.557 -4.492 1.00 95.94 322 GLU A O 1
ATOM 2513 N N . SER A 1 323 ? -15.563 2.964 -6.184 1.00 95.00 323 SER A N 1
ATOM 2514 C CA . SER A 1 323 ? -16.079 4.116 -5.447 1.00 95.00 323 SER A CA 1
ATOM 2515 C C . SER A 1 323 ? -16.618 5.170 -6.396 1.00 95.00 323 SER A C 1
ATOM 2517 O O . SER A 1 323 ? -16.147 5.294 -7.529 1.00 95.00 323 SER A O 1
ATOM 2519 N N . ILE A 1 324 ? -17.616 5.909 -5.922 1.00 93.25 324 ILE A N 1
ATOM 2520 C CA . ILE A 1 324 ? -18.167 7.078 -6.598 1.00 93.25 324 ILE A CA 1
ATOM 2521 C C . ILE A 1 324 ? -18.145 8.220 -5.586 1.00 93.25 324 ILE A C 1
ATOM 2523 O O . ILE A 1 324 ? -18.698 8.103 -4.488 1.00 93.25 324 ILE A O 1
ATOM 2527 N N . GLU A 1 325 ? -17.495 9.319 -5.959 1.00 92.12 325 GLU A N 1
ATOM 2528 C CA . GLU A 1 325 ? -17.406 10.530 -5.145 1.00 92.12 325 GLU A CA 1
ATOM 2529 C C . GLU A 1 325 ? -18.803 11.036 -4.749 1.00 92.12 325 GLU A C 1
ATOM 2531 O O . GLU A 1 325 ? -19.716 11.111 -5.572 1.00 92.12 325 GLU A O 1
ATOM 2536 N N . GLY A 1 326 ? -18.986 11.318 -3.458 1.00 89.38 326 GLY A N 1
ATOM 2537 C CA . GLY A 1 326 ? -20.255 11.731 -2.856 1.00 89.38 326 GLY A CA 1
ATOM 2538 C C . GLY A 1 326 ? -21.283 10.617 -2.619 1.00 89.38 326 GLY A C 1
ATOM 2539 O O . GLY A 1 326 ? -22.336 10.899 -2.050 1.00 89.38 326 GLY A O 1
ATOM 2540 N N . VAL A 1 327 ? -21.014 9.373 -3.036 1.00 92.19 327 VAL A N 1
ATOM 2541 C CA . VAL A 1 327 ? -21.954 8.242 -2.888 1.00 92.19 327 VAL A CA 1
ATOM 2542 C C . VAL A 1 327 ? -21.448 7.205 -1.888 1.00 92.19 327 VAL A C 1
ATOM 2544 O O . VAL A 1 327 ? -22.231 6.709 -1.077 1.00 92.19 327 VAL A O 1
ATOM 2547 N N . GLY A 1 328 ? -20.161 6.857 -1.955 1.00 93.88 328 GLY A N 1
ATOM 2548 C CA . GLY A 1 328 ? -19.555 5.857 -1.078 1.00 93.88 328 GLY A CA 1
ATOM 2549 C C . GLY A 1 328 ? -18.591 4.920 -1.797 1.00 93.88 328 GLY A C 1
ATOM 2550 O O . GLY A 1 328 ? -18.323 5.076 -2.992 1.00 93.88 328 GLY A O 1
ATOM 2551 N N . SER A 1 329 ? -18.057 3.943 -1.065 1.00 96.69 329 SER A N 1
ATOM 2552 C CA . SER A 1 329 ? -17.022 3.031 -1.569 1.00 96.69 329 SER A CA 1
ATOM 2553 C C . SER A 1 329 ? -17.314 1.571 -1.242 1.00 96.69 329 SER A C 1
ATOM 2555 O O . SER A 1 329 ? -18.008 1.246 -0.287 1.00 96.69 329 SER A O 1
ATOM 2557 N N . HIS A 1 330 ? -16.778 0.677 -2.064 1.00 97.56 330 HIS A N 1
ATOM 2558 C CA . HIS A 1 330 ? -16.857 -0.770 -1.926 1.00 97.56 330 HIS A CA 1
ATOM 2559 C C . HIS A 1 330 ? -15.449 -1.349 -2.006 1.00 97.56 330 HIS A C 1
ATOM 2561 O O . HIS A 1 330 ? -14.807 -1.321 -3.055 1.00 97.56 330 HIS A O 1
ATOM 2567 N N . PHE A 1 331 ? -1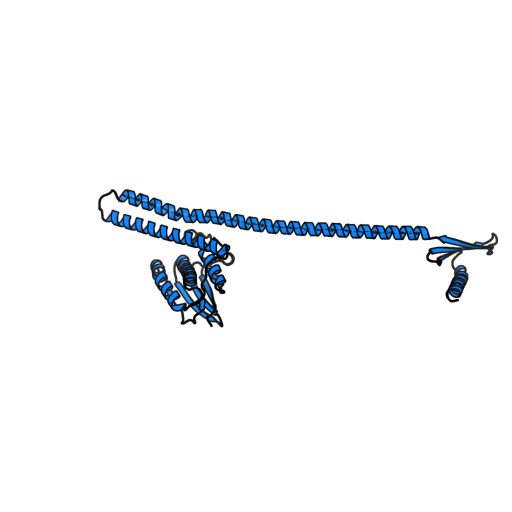4.979 -1.924 -0.906 1.00 98.00 331 PHE A N 1
ATOM 2568 C CA . PHE A 1 331 ? -13.704 -2.628 -0.837 1.00 98.00 331 PHE A CA 1
ATOM 2569 C C . PHE A 1 331 ? -13.953 -4.128 -0.824 1.00 98.00 331 PHE A C 1
ATOM 2571 O O . PHE A 1 331 ? -14.595 -4.639 0.089 1.00 98.00 331 PHE A O 1
ATOM 2578 N N . THR A 1 332 ? -13.443 -4.840 -1.826 1.00 98.00 332 THR A N 1
ATOM 2579 C CA . THR A 1 332 ? -13.697 -6.271 -2.009 1.00 98.00 332 THR A CA 1
ATOM 2580 C C . THR A 1 332 ? -12.418 -7.087 -1.869 1.00 98.00 332 THR A C 1
ATOM 2582 O O . THR A 1 332 ? -11.531 -7.024 -2.724 1.00 98.00 332 THR A O 1
ATOM 2585 N N . LEU A 1 333 ? -12.352 -7.889 -0.807 1.00 98.19 333 LEU A N 1
ATOM 2586 C CA . LEU A 1 333 ? -11.332 -8.903 -0.568 1.00 98.19 333 LEU A CA 1
ATOM 2587 C C . LEU A 1 333 ? -11.732 -10.212 -1.256 1.00 98.19 333 LEU A C 1
ATOM 2589 O O . LEU A 1 333 ? -12.801 -10.756 -0.993 1.00 98.19 333 LEU A O 1
ATOM 2593 N N . LYS A 1 334 ? -10.855 -10.737 -2.109 1.00 97.81 334 LYS A N 1
ATOM 2594 C CA . LYS A 1 334 ? -11.016 -12.004 -2.828 1.00 97.81 334 LYS A CA 1
ATOM 2595 C C . LYS A 1 334 ? -10.068 -13.054 -2.251 1.00 97.81 334 LYS A C 1
ATOM 2597 O O . LYS A 1 334 ? -8.860 -12.834 -2.260 1.00 97.81 334 LYS A O 1
ATOM 2602 N N . LEU A 1 335 ? -10.598 -14.202 -1.830 1.00 97.44 335 LEU A N 1
ATOM 2603 C CA . LEU A 1 335 ? -9.845 -15.335 -1.272 1.00 97.44 335 LEU A CA 1
ATOM 2604 C C . LEU A 1 335 ? -10.237 -16.647 -1.954 1.00 97.44 335 LEU A C 1
ATOM 2606 O O . LEU A 1 335 ? -11.373 -16.813 -2.400 1.00 97.44 335 LEU A O 1
ATOM 2610 N N . LYS A 1 336 ? -9.292 -17.583 -2.061 1.00 96.69 336 LYS A N 1
ATOM 2611 C CA . LYS A 1 336 ? -9.521 -18.879 -2.711 1.00 96.69 336 LYS A CA 1
ATOM 2612 C C . LYS A 1 336 ? -10.198 -19.852 -1.748 1.00 96.69 336 LYS A C 1
ATOM 2614 O O . LYS A 1 336 ? -9.794 -19.942 -0.590 1.00 96.69 336 LYS A O 1
ATOM 2619 N N . LYS A 1 337 ? -11.184 -20.611 -2.225 1.00 95.94 337 LYS A N 1
ATOM 2620 C CA . LYS A 1 337 ? -11.812 -21.691 -1.452 1.00 95.94 337 LYS A CA 1
ATOM 2621 C C . LYS A 1 337 ? -10.784 -22.768 -1.092 1.00 95.94 337 LYS A C 1
ATOM 2623 O O . LYS A 1 337 ? -9.894 -23.084 -1.885 1.00 95.94 337 LYS A O 1
ATOM 2628 N N . PHE A 1 338 ? -10.907 -23.315 0.110 1.00 90.56 338 PHE A N 1
ATOM 2629 C CA . PHE A 1 338 ? -10.210 -24.532 0.506 1.00 90.56 338 PHE A CA 1
ATOM 2630 C C . PHE A 1 338 ? -10.936 -25.717 -0.140 1.00 90.56 338 PHE A C 1
ATOM 2632 O O . PHE A 1 338 ? -12.162 -25.793 -0.050 1.00 90.56 338 PHE A O 1
ATOM 2639 N N . LYS A 1 339 ? -10.196 -26.574 -0.847 1.00 79.50 339 LYS A N 1
ATOM 2640 C CA . LYS A 1 339 ? -10.753 -27.749 -1.532 1.00 79.50 339 LYS A CA 1
ATOM 2641 C C . LYS A 1 339 ? -10.824 -28.953 -0.617 1.00 79.50 339 LYS A C 1
ATOM 2643 O O . LYS A 1 339 ? -9.854 -29.143 0.150 1.00 79.50 339 LYS A O 1
#

Sequence (339 aa):
DIEETKKELVAENAKKFALSVDDAFAYLSNDEGNRYWNVVKAIRGSDGKNAGILLMKLSLAENDVLVEKTITQVYLLSIGAVIVVLLLIFNHLRLFAYEVKAKKLEEIDKMKDDFISMASHELKSPLTAISGYSELLSDTFIKDANPDIKLAQKKYLGNIVISVERLKTLVEDLLDVSRIEQNRLPIDCKSTNLVPIISGIAEEMSVMAQQKKLDLINNIKNLPPVVADAERTKQILVNLLSNAIKYTPTGKVEIQSREDGEWVYITVADSGMGISSDNLQQLFSKFYRVQVAETANISGTGLGLWIAREIAQKMGGNLNAESIEGVGSHFTLKLKKFK

Mean predicted aligned error: 13.47 Å

Nearest PDB structures (foldseek):
  6rh7-assembly1_B  TM=8.665E-01  e=2.365E-21  Thermotoga maritima
  4jas-assembly1_A-2  TM=8.360E-01  e=8.841E-21  Thermotoga maritima MSB8
  7zp0-assembly1_A  TM=8.514E-01  e=3.374E-16  Escherichia coli 'BL21-Gold(DE3)pLysS AG'
  4biz-assembly2_C  TM=6.082E-01  e=5.549E-14  Escherichia coli K-12
  4cb0-assembly1_A  TM=6.381E-01  e=3.897E-13  Escherichia coli K-12

Foldseek 3Di:
DVVVVVVVVCVVVCVVVCVPDPFKDWDWDADPNWIWIWIKGFDADPVRHTPDIDIDTHTCVVVVVVVVVVVVVVVVVVVVVVVVVVVVVVVVVVVVVVVVVVVVVVVVVVVVVVQVVLLVVLLVVLVVLLVVLVVLLVVLVVDDDDPVSVVSNVVSVVSNVVSVVSNVVSVVLVVLVVCLVVVNDDWDWDFDFCVVLLVVLLVVLVVLCVVLVAAEAEAEDGDFTFRGRSVLVSLLNNLLSVVQSLQANYYYWYWYWDDDPQKIKIKIKHQGQWDDPVLQVCLLPFQDDDDDPSCVPRDDRSRSSVSSQSRLVVSVWGWHKDIDGNGIIMIMRMTGGDD

pLDDT: mean 85.22, std 13.06, range [40.31, 98.19]

Radius of gyration: 45.87 Å; Cα contacts (8 Å, |Δi|>4): 435; chains: 1; bounding box: 69×48×152 Å